Protein AF-A0A8J2SDM7-F1 (afdb_monomer)

Foldseek 3Di:
DDDDDDDDPPDPPDPPPLDALCVLLVHDPPDDLVRLLVSLLVVLCVQPPVNDDPDDDDDNVSSQVSSCVVPVHDDDPVQVAQVDLSNDWPVVLVVDPFKDKAKEAEAADADPPPDPDPDPPDPVPLCVQWDQDPVRHTYGYDHQADFVLSRQSSCCSHCCVVLVQPPADADPSRHHGAKFKAQGSRTRDRGDGNVVVVDDHGGIIMIMGTDDD

Organism: NCBI:txid35677

InterPro domains:
  IPR001623 DnaJ domain [PF00226] (21-73)
  IPR001623 DnaJ domain [PR00625] (22-40)
  IPR001623 DnaJ domain [PR00625] (40-55)
  IPR001623 DnaJ domain [PS50076] (20-75)
  IPR001623 DnaJ domain [SM00271] (19-75)
  IPR001623 DnaJ domain [cd06257] (21-72)
  IPR036869 Chaperone J-domain superfamily [G3DSA:1.10.287.110] (5-86)
  IPR036869 Chaperone J-domain superfamily [SSF46565] (14-73)
  IPR051948 Hsp70 co-chaperone J-domain-containing protein [PTHR44360] (16-74)

pLDDT: mean 77.13, std 18.04, range [37.09, 96.19]

Structure (mmCIF, N/CA/C/O backbone):
data_AF-A0A8J2SDM7-F1
#
_entry.id   AF-A0A8J2SDM7-F1
#
loop_
_atom_site.group_PDB
_atom_site.id
_atom_site.type_symbol
_atom_site.label_atom_id
_atom_site.label_alt_id
_atom_site.label_comp_id
_atom_site.label_asym_id
_atom_site.label_entity_id
_atom_site.label_seq_id
_atom_site.pdbx_PDB_ins_code
_atom_site.Cartn_x
_atom_site.Cartn_y
_atom_site.Cartn_z
_atom_site.occupancy
_atom_site.B_iso_or_equiv
_atom_site.auth_seq_id
_atom_site.auth_comp_id
_atom_site.auth_asym_id
_atom_site.auth_atom_id
_atom_site.pdbx_PDB_model_num
ATOM 1 N N . MET A 1 1 ? -2.449 21.666 77.755 1.00 44.31 1 MET A N 1
ATOM 2 C CA . MET A 1 1 ? -2.642 20.594 76.750 1.00 44.31 1 MET A CA 1
ATOM 3 C C . MET A 1 1 ? -3.546 21.091 75.625 1.00 44.31 1 MET A C 1
ATOM 5 O O . MET A 1 1 ? -4.742 21.168 75.853 1.00 44.31 1 MET A O 1
ATOM 9 N N . ARG A 1 2 ? -3.013 21.426 74.439 1.00 38.34 2 ARG A N 1
ATOM 10 C CA . ARG A 1 2 ? -3.751 21.423 73.156 1.00 38.34 2 ARG A CA 1
ATOM 11 C C . ARG A 1 2 ? -2.740 21.155 72.034 1.00 38.34 2 ARG A C 1
ATOM 13 O O . ARG A 1 2 ? -1.859 21.973 71.806 1.00 38.34 2 ARG A O 1
ATOM 20 N N . ARG A 1 3 ? -2.813 19.975 71.408 1.00 40.03 3 ARG A N 1
ATOM 21 C CA . ARG A 1 3 ? -2.031 19.621 70.211 1.00 40.03 3 ARG A CA 1
ATOM 22 C C . ARG A 1 3 ? -2.791 20.135 68.987 1.00 40.03 3 ARG A C 1
ATOM 24 O O . ARG A 1 3 ? -3.961 19.801 68.832 1.00 40.03 3 ARG A O 1
ATOM 31 N N . ALA A 1 4 ? -2.146 20.949 68.155 1.00 41.44 4 ALA A N 1
ATOM 32 C CA . ALA A 1 4 ? -2.689 21.383 66.872 1.00 41.44 4 ALA A CA 1
ATOM 33 C C . ALA A 1 4 ? -2.475 20.274 65.831 1.00 41.44 4 ALA A C 1
ATOM 35 O O . ALA A 1 4 ? -1.349 19.824 65.625 1.00 41.44 4 ALA A O 1
ATOM 36 N N . ALA A 1 5 ? -3.563 19.815 65.216 1.00 42.94 5 ALA A N 1
ATOM 37 C CA . ALA A 1 5 ? -3.551 18.828 64.148 1.00 42.94 5 ALA A CA 1
ATOM 38 C C . ALA A 1 5 ? -3.515 19.524 62.777 1.00 42.94 5 ALA A C 1
ATOM 40 O O . ALA A 1 5 ? -4.380 20.331 62.456 1.00 42.94 5 ALA A O 1
ATOM 41 N N . THR A 1 6 ? -2.482 19.185 62.009 1.00 43.09 6 THR A N 1
ATOM 42 C CA . THR A 1 6 ? -2.473 18.881 60.570 1.00 43.09 6 THR A CA 1
ATOM 43 C C . THR A 1 6 ? -3.469 19.602 59.654 1.00 43.09 6 THR A C 1
ATOM 45 O O . THR A 1 6 ? -4.663 19.319 59.674 1.00 43.09 6 THR A O 1
ATOM 48 N N . HIS A 1 7 ? -2.939 20.362 58.692 1.00 40.53 7 HIS A N 1
ATOM 49 C CA . HIS A 1 7 ? -3.535 20.494 57.357 1.00 40.53 7 HIS A CA 1
ATOM 50 C C . HIS A 1 7 ? -2.423 20.555 56.301 1.00 40.53 7 HIS A C 1
ATOM 52 O O . HIS A 1 7 ? -2.001 21.621 55.862 1.00 40.53 7 HIS A O 1
ATOM 58 N N . VAL A 1 8 ? -1.930 19.386 55.884 1.00 47.91 8 VAL A N 1
ATOM 59 C CA . VAL A 1 8 ? -1.166 19.272 54.636 1.00 47.91 8 VAL A CA 1
ATOM 60 C C . VAL A 1 8 ? -2.190 19.148 53.513 1.00 47.91 8 VAL A C 1
ATOM 62 O O . VAL A 1 8 ? -2.788 18.090 53.316 1.00 47.91 8 VAL A O 1
ATOM 65 N N . ARG A 1 9 ? -2.432 20.247 52.792 1.00 47.72 9 ARG A N 1
ATOM 66 C CA . ARG A 1 9 ? -3.173 20.230 51.526 1.00 47.72 9 ARG A CA 1
ATOM 67 C C . ARG A 1 9 ? -2.367 19.415 50.514 1.00 47.72 9 ARG A C 1
ATOM 69 O O . ARG A 1 9 ? -1.400 19.904 49.938 1.00 47.72 9 ARG A O 1
ATOM 76 N N . ARG A 1 10 ? -2.758 18.156 50.317 1.00 46.81 10 ARG A N 1
ATOM 77 C CA . ARG A 1 10 ? -2.285 17.318 49.212 1.00 46.81 10 ARG A CA 1
ATOM 78 C C . ARG A 1 10 ? -2.738 17.972 47.905 1.00 46.81 10 ARG A C 1
ATOM 80 O O . ARG A 1 10 ? -3.929 18.011 47.613 1.00 46.81 10 ARG A O 1
ATOM 87 N N . VAL A 1 11 ? -1.783 18.489 47.137 1.00 45.56 11 VAL A N 1
ATOM 88 C CA . VAL A 1 11 ? -1.982 18.865 45.736 1.00 45.56 11 VAL A CA 1
ATOM 89 C C . VAL A 1 11 ? -2.325 17.580 44.984 1.00 45.56 11 VAL A C 1
ATOM 91 O O . VAL A 1 11 ? -1.472 16.711 44.807 1.00 45.56 11 VAL A O 1
ATOM 94 N N . ILE A 1 12 ? -3.590 17.420 44.599 1.00 49.38 12 ILE A N 1
ATOM 95 C CA . ILE A 1 12 ? -3.988 16.391 43.640 1.00 49.38 12 ILE A CA 1
ATOM 96 C C . ILE A 1 12 ? -3.461 16.868 42.291 1.00 49.38 12 ILE A C 1
ATOM 98 O O . ILE A 1 12 ? -4.032 17.748 41.655 1.00 49.38 12 ILE A O 1
ATOM 102 N N . ARG A 1 13 ? -2.309 16.327 41.893 1.00 44.25 13 ARG A N 1
ATOM 103 C CA . ARG A 1 13 ? -1.815 16.405 40.522 1.00 44.25 13 ARG A CA 1
ATOM 104 C C . ARG A 1 13 ? -2.781 15.577 39.676 1.00 44.25 13 ARG A C 1
ATOM 106 O O . ARG A 1 13 ? -2.731 14.351 39.711 1.00 44.25 13 ARG A O 1
ATOM 113 N N . THR A 1 14 ? -3.719 16.238 39.010 1.00 41.12 14 THR A N 1
ATOM 114 C CA . THR A 1 14 ? -4.665 15.602 38.092 1.00 41.12 14 THR A CA 1
ATOM 115 C C . THR A 1 14 ? -3.866 15.020 36.930 1.00 41.12 14 THR A C 1
ATOM 117 O O . THR A 1 14 ? -3.368 15.754 36.081 1.00 41.12 14 THR A O 1
ATOM 120 N N . TYR A 1 15 ? -3.681 13.701 36.915 1.00 46.69 15 TYR A N 1
ATOM 121 C CA . TYR A 1 15 ? -3.243 12.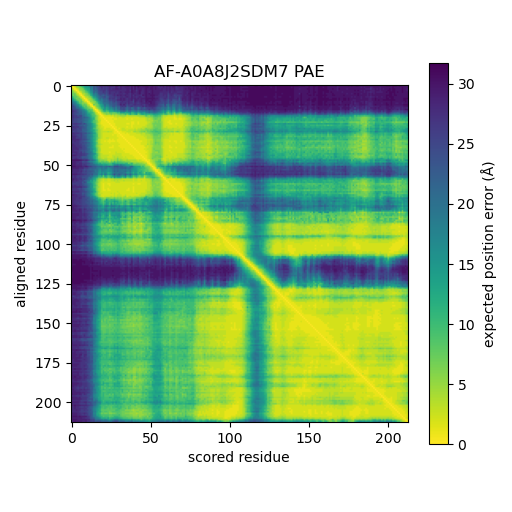996 35.718 1.00 46.69 15 TYR A CA 1
ATOM 122 C C . TYR A 1 15 ? -4.401 13.094 34.729 1.00 46.69 15 TYR A C 1
ATOM 124 O O . TYR A 1 15 ? -5.435 12.465 34.942 1.00 46.69 15 TYR A O 1
ATOM 132 N N . ALA A 1 16 ? -4.267 13.933 33.700 1.00 49.06 16 ALA A N 1
ATOM 133 C CA . ALA A 1 16 ? -5.164 13.894 32.556 1.00 49.06 16 ALA A CA 1
ATOM 134 C C . ALA A 1 16 ? -5.148 12.452 32.034 1.00 49.06 16 ALA A C 1
ATOM 136 O O . ALA A 1 16 ? -4.121 11.964 31.562 1.00 49.06 16 ALA A O 1
ATOM 137 N N . THR A 1 17 ? -6.244 11.728 32.236 1.00 54.81 17 THR A N 1
ATOM 138 C CA . THR A 1 17 ? -6.382 10.349 31.788 1.00 54.81 17 THR A CA 1
ATOM 139 C C . THR A 1 17 ? -6.363 10.377 30.265 1.00 54.81 17 THR A C 1
ATOM 141 O O . THR A 1 17 ? -7.342 10.805 29.654 1.00 54.81 17 THR A O 1
ATOM 144 N N . LYS A 1 18 ? -5.243 9.969 29.641 1.00 64.50 18 LYS A N 1
ATOM 145 C CA . LYS A 1 18 ? -5.206 9.695 28.195 1.00 64.50 18 LYS A CA 1
ATOM 146 C C . LYS A 1 18 ? -6.447 8.857 27.870 1.00 64.50 18 LYS A C 1
ATOM 148 O O . LYS A 1 18 ? -6.694 7.842 28.531 1.00 64.50 18 LYS A O 1
ATOM 153 N N . ARG A 1 19 ? -7.274 9.332 26.933 1.00 76.12 19 ARG A N 1
ATOM 154 C CA . ARG A 1 19 ? -8.486 8.618 26.520 1.00 76.12 19 ARG A CA 1
ATOM 155 C C . ARG A 1 19 ? -8.078 7.226 26.045 1.00 76.12 19 ARG A C 1
ATOM 157 O O . ARG A 1 19 ? -7.045 7.074 25.401 1.00 76.12 19 ARG A O 1
ATOM 164 N N . SER A 1 20 ? -8.857 6.202 26.392 1.00 88.06 20 SER A N 1
ATOM 165 C CA . SER A 1 20 ? -8.564 4.854 25.894 1.00 88.06 20 SER A CA 1
ATOM 166 C C . SER A 1 20 ? -8.649 4.838 24.362 1.00 88.06 20 SER A C 1
ATOM 168 O O . SER A 1 20 ? -9.565 5.480 23.847 1.00 88.06 20 SER A O 1
ATOM 170 N N . PRO A 1 21 ? -7.817 4.059 23.651 1.00 86.94 21 PRO A N 1
ATOM 171 C CA . PRO A 1 21 ? -7.838 3.985 22.186 1.00 86.94 21 PRO A CA 1
ATOM 172 C C . PRO A 1 21 ? -9.228 3.702 21.596 1.00 86.94 21 PRO A C 1
ATOM 174 O O . PRO A 1 21 ? -9.671 4.375 20.672 1.00 86.94 21 PRO A O 1
ATOM 177 N N . TYR A 1 22 ? -9.984 2.794 22.223 1.00 89.06 22 TYR A N 1
ATOM 178 C CA . TYR A 1 22 ? -11.382 2.521 21.871 1.00 89.06 22 TYR A CA 1
ATOM 179 C C . TYR A 1 22 ? -12.269 3.773 21.949 1.00 89.06 22 TYR A C 1
ATOM 181 O O . TYR A 1 22 ? -13.034 4.053 21.036 1.00 89.06 22 TYR A O 1
ATOM 189 N N . ALA A 1 23 ? -12.116 4.584 22.999 1.00 89.31 23 ALA A N 1
ATOM 190 C CA . ALA A 1 23 ? -12.879 5.821 23.170 1.00 89.31 23 ALA A CA 1
ATOM 191 C C . ALA A 1 23 ? -12.483 6.908 22.158 1.00 89.31 23 ALA A C 1
ATOM 193 O O . ALA A 1 23 ? -13.337 7.698 21.767 1.00 89.31 23 ALA A O 1
ATOM 194 N N . VAL A 1 24 ? -11.219 6.939 21.718 1.00 88.75 24 VAL A N 1
ATOM 195 C CA . VAL A 1 24 ? -10.764 7.834 20.639 1.00 88.75 24 VAL A CA 1
ATOM 196 C C . VAL A 1 24 ? -11.442 7.468 19.315 1.00 88.75 24 VAL A C 1
ATOM 198 O O . VAL A 1 24 ? -11.922 8.355 18.616 1.00 88.75 24 VAL A O 1
ATOM 201 N N . LEU A 1 25 ? -11.562 6.172 19.007 1.00 88.19 25 LEU A N 1
ATOM 202 C CA . LEU A 1 25 ? -12.257 5.687 17.806 1.00 88.19 25 LEU A CA 1
ATOM 203 C C . LEU A 1 25 ? -13.794 5.652 17.939 1.00 88.19 25 LEU A C 1
ATOM 205 O O . LEU A 1 25 ? -14.488 5.319 16.977 1.00 88.19 25 LEU A O 1
ATOM 209 N N . GLY A 1 26 ? -14.340 5.981 19.115 1.00 89.62 26 GLY A N 1
ATOM 210 C CA . GLY A 1 26 ? -15.778 5.903 19.393 1.00 89.62 26 GLY A CA 1
ATOM 211 C C . GLY A 1 26 ? -16.323 4.470 19.385 1.00 89.62 26 GLY A C 1
ATOM 212 O O . GLY A 1 26 ? -17.417 4.230 18.875 1.00 89.62 26 GLY A O 1
ATOM 213 N N . LEU A 1 27 ? -15.541 3.524 19.905 1.00 91.88 27 LEU A N 1
ATOM 214 C CA . LEU A 1 27 ? -15.822 2.091 19.958 1.00 91.88 27 LEU A CA 1
ATOM 215 C C . LEU A 1 27 ? -15.880 1.567 21.395 1.00 91.88 27 LEU A C 1
ATOM 217 O O . LEU A 1 27 ? -15.262 2.112 22.312 1.00 91.88 27 LEU A O 1
ATOM 221 N N . ASP A 1 28 ? -16.578 0.446 21.561 1.00 90.81 28 ASP A N 1
ATOM 222 C CA . ASP A 1 28 ? -16.540 -0.348 22.785 1.00 90.81 28 ASP A CA 1
ATOM 223 C C . ASP A 1 28 ? -15.271 -1.210 22.845 1.00 90.81 28 ASP A C 1
ATOM 225 O O . ASP A 1 28 ? -14.731 -1.627 21.822 1.00 90.81 28 ASP A O 1
ATOM 229 N N . ARG A 1 29 ? -14.818 -1.552 24.059 1.00 86.44 29 ARG A N 1
ATOM 230 C CA . ARG A 1 29 ? -13.606 -2.372 24.290 1.00 86.44 29 ARG A CA 1
ATOM 231 C C . ARG A 1 29 ? -13.669 -3.798 23.719 1.00 86.44 29 ARG A C 1
ATOM 233 O O . ARG A 1 29 ? -12.666 -4.497 23.765 1.00 86.44 29 ARG A O 1
ATOM 240 N N . GLY A 1 30 ? -14.840 -4.239 23.260 1.00 86.31 30 GLY A N 1
ATOM 241 C CA . GLY A 1 30 ? -15.059 -5.540 22.622 1.00 86.31 30 GLY A CA 1
ATOM 242 C C . GLY A 1 30 ? -15.252 -5.461 21.107 1.00 86.31 30 GLY A C 1
ATOM 243 O O . GLY A 1 30 ? -15.676 -6.449 20.515 1.00 86.31 30 GLY A O 1
ATOM 244 N N . ALA A 1 31 ? -15.006 -4.299 20.493 1.00 91.50 31 ALA A N 1
ATOM 245 C CA . ALA A 1 31 ? -15.108 -4.135 19.050 1.00 91.50 31 ALA A CA 1
ATOM 246 C C . ALA A 1 31 ? -14.147 -5.086 18.324 1.00 91.50 31 ALA A C 1
ATOM 248 O O . ALA A 1 31 ? -12.986 -5.235 18.705 1.00 91.50 31 ALA A O 1
ATOM 249 N N . SER A 1 32 ? -14.640 -5.714 17.262 1.00 88.88 32 SER A N 1
ATOM 250 C CA . SER A 1 32 ? -13.833 -6.559 16.386 1.00 88.88 32 SER A CA 1
ATOM 251 C C . SER A 1 32 ? -12.810 -5.736 15.596 1.00 88.88 32 SER A C 1
ATOM 253 O O . SER A 1 32 ? -13.026 -4.554 15.327 1.00 88.88 32 SER A O 1
ATOM 255 N N . GLU A 1 33 ? -11.731 -6.371 15.130 1.00 84.06 33 GLU A N 1
ATOM 256 C CA . GLU A 1 33 ? -10.727 -5.729 14.261 1.00 84.06 33 GLU A CA 1
ATOM 257 C C . GLU A 1 33 ? -11.360 -5.045 13.042 1.00 84.06 33 GLU A C 1
ATOM 259 O O . GLU A 1 33 ? -10.984 -3.936 12.666 1.00 84.06 33 GLU A O 1
ATOM 264 N N . ARG A 1 34 ? -12.394 -5.664 12.461 1.00 84.50 34 ARG A N 1
ATOM 265 C CA . ARG A 1 34 ? -13.156 -5.094 11.344 1.00 84.50 34 ARG A CA 1
ATOM 266 C C . ARG A 1 34 ? -13.868 -3.795 11.730 1.00 84.50 34 ARG A C 1
ATOM 268 O O . ARG A 1 34 ? -13.891 -2.852 10.943 1.00 84.50 34 ARG A O 1
ATOM 275 N N . GLU A 1 35 ? -14.462 -3.728 12.919 1.00 87.38 35 GLU A N 1
ATOM 276 C CA . GLU A 1 35 ? -15.118 -2.511 13.417 1.00 87.38 35 GLU A CA 1
ATOM 277 C C . GLU A 1 35 ? -14.101 -1.411 13.729 1.00 87.38 35 GLU A C 1
ATOM 279 O O . GLU A 1 35 ? -14.334 -0.254 13.372 1.00 87.38 35 GLU A O 1
ATOM 284 N N . ILE A 1 36 ? -12.957 -1.788 14.310 1.00 88.00 36 ILE A N 1
ATOM 285 C CA . ILE A 1 36 ? -11.808 -0.907 14.550 1.00 88.00 36 ILE A CA 1
ATOM 286 C C . ILE A 1 36 ? -11.331 -0.291 13.231 1.00 88.00 36 ILE A C 1
ATOM 288 O O . ILE A 1 36 ? -11.310 0.935 13.108 1.00 88.00 36 ILE A O 1
ATOM 292 N N . LYS A 1 37 ? -11.055 -1.119 12.215 1.00 84.56 37 LYS A N 1
ATOM 293 C CA . LYS A 1 37 ? -10.607 -0.680 10.883 1.00 84.56 37 LYS A CA 1
ATOM 294 C C . LYS A 1 37 ? -11.623 0.245 10.210 1.00 84.56 37 LYS A C 1
ATOM 296 O O . LYS A 1 37 ? -11.259 1.297 9.689 1.00 84.56 37 LYS A O 1
ATOM 301 N N . ASN A 1 38 ? -12.910 -0.098 10.262 1.00 85.94 38 ASN A N 1
ATOM 302 C CA . ASN A 1 38 ? -13.966 0.700 9.635 1.00 85.94 38 ASN A CA 1
ATOM 303 C C . ASN A 1 38 ? -14.132 2.080 10.286 1.00 85.94 38 ASN A C 1
ATOM 305 O O . ASN A 1 38 ? -14.269 3.081 9.578 1.00 85.94 38 ASN A O 1
ATOM 309 N N . LYS A 1 39 ? -14.119 2.158 11.624 1.00 89.25 39 LYS A N 1
ATOM 310 C CA . LYS A 1 39 ? -14.204 3.446 12.329 1.00 89.25 39 LYS A CA 1
ATOM 311 C C . LYS A 1 39 ? -12.957 4.288 12.136 1.00 89.25 39 LYS A C 1
ATOM 313 O O . LYS A 1 39 ? -13.093 5.483 11.882 1.00 89.25 39 LYS A O 1
ATOM 318 N N . PHE A 1 40 ? -11.781 3.666 12.200 1.00 87.38 40 PHE A N 1
ATOM 319 C CA . PHE A 1 40 ? -10.519 4.323 11.891 1.00 87.38 40 PHE A CA 1
ATOM 320 C C . PHE A 1 40 ? -10.571 4.980 10.509 1.00 87.38 40 PHE A C 1
ATOM 322 O O . PHE A 1 40 ? -10.404 6.192 10.420 1.00 87.38 40 PHE A O 1
ATOM 329 N N . ARG A 1 41 ? -10.918 4.225 9.455 1.00 84.44 41 ARG A N 1
ATOM 330 C CA . ARG A 1 41 ? -11.032 4.755 8.086 1.00 84.44 41 ARG A CA 1
ATOM 331 C C . ARG A 1 41 ? -11.994 5.934 7.996 1.00 84.44 41 ARG A C 1
ATOM 333 O O . ARG A 1 41 ? -11.649 6.956 7.415 1.00 84.44 41 ARG A O 1
ATOM 340 N N . ALA A 1 42 ? -13.182 5.825 8.589 1.00 84.69 42 ALA A N 1
ATOM 341 C CA . ALA A 1 42 ? -14.170 6.902 8.553 1.00 84.69 42 ALA A CA 1
ATOM 342 C C . ALA A 1 42 ? -13.666 8.193 9.228 1.00 84.69 42 ALA A C 1
ATOM 344 O O . ALA A 1 42 ? -13.820 9.278 8.669 1.00 84.69 42 ALA A O 1
ATOM 345 N N . LEU A 1 43 ? -13.045 8.078 10.408 1.00 85.31 43 LEU A N 1
ATOM 346 C CA . LEU A 1 43 ? -12.482 9.220 11.134 1.00 85.31 43 LEU A CA 1
ATOM 347 C C . LEU A 1 43 ? -11.274 9.811 10.408 1.00 85.31 43 LEU A C 1
ATOM 349 O O . LEU A 1 43 ? -11.179 11.026 10.259 1.00 85.31 43 LEU A O 1
ATOM 353 N N . ALA A 1 44 ? -10.377 8.958 9.921 1.00 81.56 44 ALA A N 1
ATOM 354 C CA . ALA A 1 44 ? -9.171 9.377 9.233 1.00 81.56 44 ALA A CA 1
ATOM 355 C C . ALA A 1 44 ? -9.492 10.084 7.906 1.00 81.56 44 ALA A C 1
ATOM 357 O O . ALA A 1 44 ? -8.939 11.148 7.659 1.00 81.56 44 ALA A O 1
ATOM 358 N N . LYS A 1 45 ? -10.466 9.599 7.115 1.00 78.88 45 LYS A N 1
ATOM 359 C CA . LYS A 1 45 ? -10.963 10.301 5.911 1.00 78.88 45 LYS A CA 1
ATOM 360 C C . LYS A 1 45 ? -11.525 11.689 6.227 1.00 78.88 45 LYS A C 1
ATOM 362 O O . LYS A 1 45 ? -11.302 12.630 5.469 1.00 78.88 45 LYS A O 1
ATOM 367 N N . ALA A 1 46 ? -12.255 11.819 7.336 1.00 78.69 46 ALA A N 1
ATOM 368 C CA . ALA A 1 46 ? -12.853 13.086 7.755 1.00 78.69 46 ALA A CA 1
ATOM 369 C C . ALA A 1 46 ? -11.819 14.094 8.292 1.00 78.69 46 ALA A C 1
ATOM 371 O O . ALA A 1 46 ? -12.033 15.302 8.203 1.00 78.69 46 ALA A O 1
ATOM 372 N N . LEU A 1 47 ? -10.717 13.602 8.865 1.00 76.31 47 LEU A N 1
ATOM 373 C CA . LEU A 1 47 ? -9.661 14.417 9.469 1.00 76.31 47 LEU A CA 1
ATOM 374 C C . LEU A 1 47 ? -8.425 14.594 8.575 1.00 76.31 47 LEU A C 1
ATOM 376 O O . LEU A 1 47 ? -7.527 15.342 8.964 1.00 76.31 47 LEU A O 1
ATOM 380 N N . HIS A 1 48 ? -8.366 13.931 7.416 1.00 73.25 48 HIS A N 1
ATOM 381 C CA . HIS A 1 48 ? -7.208 13.953 6.526 1.00 73.25 48 HIS A CA 1
ATOM 382 C C . HIS A 1 48 ? -6.872 15.397 6.110 1.00 73.25 48 HIS A C 1
ATOM 384 O O . HIS A 1 48 ? -7.776 16.135 5.708 1.00 73.25 48 HIS A O 1
ATOM 390 N N . PRO A 1 49 ? -5.596 15.829 6.188 1.00 65.00 49 PRO A N 1
ATOM 391 C CA . PRO A 1 49 ? -5.205 17.200 5.852 1.00 65.00 49 PRO A CA 1
ATOM 392 C C . PRO A 1 49 ? -5.612 17.570 4.426 1.00 65.00 49 PRO A C 1
ATOM 394 O O . PRO A 1 49 ? -6.036 18.696 4.181 1.00 65.00 49 PRO A O 1
ATOM 397 N N . ASP A 1 50 ? -5.587 16.598 3.517 1.00 64.25 50 ASP A N 1
ATOM 398 C CA . ASP A 1 50 ? -5.913 16.859 2.125 1.00 64.25 50 ASP A CA 1
ATOM 399 C C . ASP A 1 50 ? -7.442 16.945 1.858 1.00 64.25 50 ASP A C 1
ATOM 401 O O . ASP A 1 50 ? -7.851 17.375 0.783 1.00 64.25 50 ASP A O 1
ATOM 405 N N . THR A 1 51 ? -8.315 16.577 2.810 1.00 63.94 51 THR A N 1
ATOM 406 C CA . THR A 1 51 ? -9.782 16.782 2.725 1.00 63.94 51 THR A CA 1
ATOM 407 C C . THR A 1 51 ? -10.289 17.926 3.615 1.00 63.94 51 THR A C 1
ATOM 409 O O . THR A 1 51 ? -11.489 18.216 3.606 1.00 63.94 51 THR A O 1
ATOM 412 N N . ARG A 1 52 ? -9.419 18.604 4.384 1.00 60.81 52 ARG A N 1
ATOM 413 C CA . ARG A 1 52 ? -9.841 19.522 5.458 1.00 60.81 52 ARG A CA 1
ATOM 414 C C . ARG A 1 52 ? -9.812 21.012 5.115 1.00 60.81 52 ARG A C 1
ATOM 416 O O . ARG A 1 52 ? -8.843 21.545 4.589 1.00 60.81 52 ARG A O 1
ATOM 423 N N . SER A 1 53 ? -10.836 21.697 5.632 1.00 51.16 53 SER A N 1
ATOM 424 C CA . SER A 1 53 ? -10.762 23.078 6.133 1.00 51.16 53 SER A CA 1
ATOM 425 C C . SER A 1 53 ? -10.019 23.118 7.488 1.00 51.16 53 SER A C 1
ATOM 427 O O . SER A 1 53 ? -10.076 22.143 8.248 1.00 51.16 53 SER A O 1
ATOM 429 N N . PRO A 1 54 ? -9.364 24.239 7.851 1.00 49.97 54 PRO A N 1
ATOM 430 C CA . PRO A 1 54 ? -8.458 24.344 9.008 1.00 49.97 54 PRO A CA 1
ATOM 431 C C . PRO A 1 54 ? -9.079 24.023 10.385 1.00 49.97 54 PRO A C 1
ATOM 433 O O . PRO A 1 54 ? -8.347 23.779 11.337 1.00 49.97 54 PRO A O 1
ATOM 436 N N . ASP A 1 55 ? -10.405 23.916 10.496 1.00 48.66 55 ASP A N 1
ATOM 437 C CA . ASP A 1 55 ? -11.142 23.979 11.768 1.00 48.66 55 ASP A CA 1
ATOM 438 C C . ASP A 1 55 ? -11.728 22.643 12.284 1.00 48.66 55 ASP A C 1
ATOM 440 O O . ASP A 1 55 ? -12.492 22.634 13.247 1.00 48.66 55 ASP A O 1
ATOM 444 N N . ALA A 1 56 ? -11.433 21.486 11.671 1.00 53.56 56 ALA A N 1
ATOM 445 C CA . ALA A 1 56 ? -11.976 20.222 12.188 1.00 53.56 56 ALA A CA 1
ATOM 446 C C . ALA A 1 56 ? -11.470 19.900 13.614 1.00 53.56 56 ALA A C 1
ATOM 448 O O . ALA A 1 56 ? -10.271 19.847 13.910 1.00 53.56 56 ALA A O 1
ATOM 449 N N . ALA A 1 57 ? -12.427 19.679 14.509 1.00 42.16 57 ALA A N 1
ATOM 450 C CA . ALA A 1 57 ? -12.213 19.381 15.916 1.00 42.16 57 ALA A CA 1
ATOM 451 C C . ALA A 1 57 ? -11.743 17.927 16.098 1.00 42.16 57 A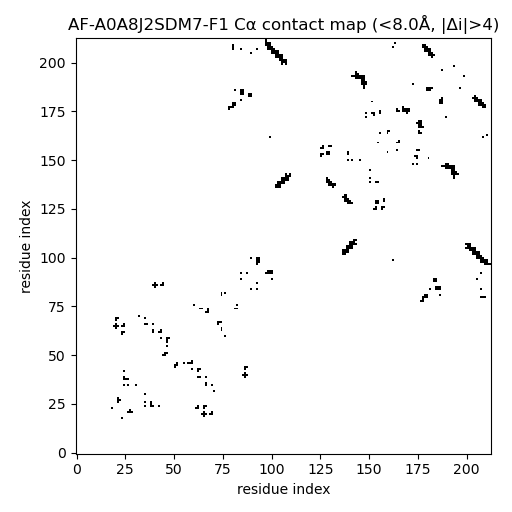LA A C 1
ATOM 453 O O . ALA A 1 57 ? -12.530 17.032 16.398 1.00 42.16 57 ALA A O 1
ATOM 454 N N . GLY A 1 58 ? -10.457 17.681 15.877 1.00 57.28 58 GLY A N 1
ATOM 455 C CA . GLY A 1 58 ? -9.825 16.379 16.070 1.00 57.28 58 GLY A CA 1
ATOM 456 C C . GLY A 1 58 ? -8.416 16.371 15.498 1.00 57.28 58 GLY A C 1
ATOM 457 O O . GLY A 1 58 ? -8.184 16.920 14.418 1.00 57.28 58 GLY A O 1
ATOM 458 N N . ASP A 1 59 ? -7.480 15.777 16.232 1.00 71.06 59 ASP A N 1
ATOM 459 C CA . ASP A 1 59 ? -6.126 15.540 15.747 1.00 71.06 59 ASP A CA 1
ATOM 460 C C . ASP A 1 59 ? -6.099 14.170 15.061 1.00 71.06 59 ASP A C 1
ATOM 462 O O . ASP A 1 59 ? -6.332 13.144 15.707 1.00 71.06 59 ASP A O 1
ATOM 466 N N . LEU A 1 60 ? -5.846 14.152 13.747 1.00 77.81 60 LEU A N 1
ATOM 467 C CA . LEU A 1 60 ? -5.614 12.913 12.997 1.00 77.81 60 LEU A CA 1
ATOM 468 C C . LEU A 1 60 ? -4.533 12.065 13.686 1.00 77.81 60 LEU A C 1
ATOM 470 O O . LEU A 1 60 ? -4.648 10.842 13.709 1.00 77.81 60 LEU A O 1
ATOM 474 N N . GLY A 1 61 ? -3.544 12.707 14.316 1.00 76.75 61 GLY A N 1
ATOM 475 C CA . GLY A 1 61 ? -2.511 12.049 15.107 1.00 76.75 61 GLY A CA 1
ATOM 476 C C . GLY A 1 61 ? -3.064 11.204 16.257 1.00 76.75 61 GLY A C 1
ATOM 477 O O . GLY A 1 61 ? -2.600 10.086 16.455 1.00 76.75 61 GLY A O 1
ATOM 478 N N . GLU A 1 62 ? -4.101 11.660 16.969 1.00 83.19 62 GLU A N 1
ATOM 479 C CA . GLU A 1 62 ? -4.708 10.888 18.067 1.00 83.19 62 GLU A CA 1
ATOM 480 C C . GLU A 1 62 ? -5.466 9.661 17.533 1.00 83.19 62 GLU A C 1
ATOM 482 O O . GLU A 1 62 ? -5.422 8.587 18.134 1.00 83.19 62 GLU A O 1
ATOM 487 N N . VAL A 1 63 ? -6.123 9.793 16.373 1.00 86.06 63 VAL A N 1
ATOM 488 C CA . VAL A 1 63 ? -6.808 8.681 15.689 1.00 86.06 63 VAL A CA 1
ATOM 489 C C . VAL A 1 63 ? -5.803 7.644 15.178 1.00 86.06 63 VAL A C 1
ATOM 491 O O . VAL A 1 63 ? -6.040 6.445 15.343 1.00 86.06 63 VAL A O 1
ATOM 494 N N . LEU A 1 64 ? -4.675 8.091 14.614 1.00 81.88 64 LEU A N 1
ATOM 495 C CA . LEU A 1 64 ? -3.571 7.224 14.191 1.00 81.88 64 LEU A CA 1
ATOM 496 C C . LEU A 1 64 ? -2.939 6.498 15.388 1.00 81.88 64 LEU A C 1
ATOM 498 O O . LEU A 1 64 ? -2.799 5.280 15.333 1.00 81.88 64 LEU A O 1
ATOM 502 N N . GLU A 1 65 ? -2.626 7.202 16.486 1.00 82.69 65 GLU A N 1
ATOM 503 C CA . GLU A 1 65 ? -2.062 6.605 17.714 1.00 82.69 65 GLU A CA 1
ATOM 504 C C . GLU A 1 65 ? -3.019 5.562 18.315 1.00 82.69 65 GLU A C 1
ATOM 506 O O . GLU A 1 65 ? -2.602 4.471 18.714 1.00 82.69 65 GLU A O 1
ATOM 511 N N . ALA A 1 66 ? -4.321 5.861 18.344 1.00 87.12 66 ALA A N 1
ATOM 512 C CA . ALA A 1 66 ? -5.324 4.931 18.843 1.00 87.12 66 ALA A CA 1
ATOM 513 C C . ALA A 1 66 ? -5.410 3.664 17.984 1.00 87.12 66 ALA A C 1
ATOM 515 O O . ALA A 1 66 ? -5.356 2.560 18.525 1.00 87.12 66 ALA A O 1
ATOM 516 N N . TYR A 1 67 ? -5.506 3.802 16.661 1.00 85.50 67 TYR A N 1
ATOM 517 C CA . TYR A 1 67 ? -5.558 2.656 15.755 1.00 85.50 67 TYR A CA 1
ATOM 518 C C . TYR A 1 67 ? -4.282 1.812 15.825 1.00 85.50 67 TYR A C 1
ATOM 520 O O . TYR A 1 67 ? -4.368 0.592 15.970 1.00 85.50 67 TYR A O 1
ATOM 528 N N . ALA A 1 68 ? -3.118 2.465 15.836 1.00 82.88 68 ALA A N 1
ATOM 529 C CA . ALA A 1 68 ? -1.813 1.840 16.018 1.00 82.88 68 ALA A CA 1
ATOM 530 C C . ALA A 1 68 ? -1.770 0.942 17.263 1.00 82.88 68 ALA A C 1
ATOM 532 O O . ALA A 1 68 ? -1.431 -0.235 17.182 1.00 82.88 68 ALA A O 1
ATOM 533 N N . SER A 1 69 ? -2.211 1.473 18.407 1.00 84.75 69 SER A N 1
ATOM 534 C CA . SER A 1 69 ? -2.220 0.739 19.680 1.00 84.75 69 SER A CA 1
ATOM 535 C C . SER A 1 69 ? -3.207 -0.434 19.745 1.00 84.75 69 SER A C 1
ATOM 537 O O . SER A 1 69 ? -3.075 -1.287 20.617 1.00 84.75 69 SER A O 1
ATOM 539 N N . LEU A 1 70 ? -4.219 -0.458 18.870 1.00 85.38 70 LEU A N 1
ATOM 540 C CA . LEU A 1 70 ? -5.229 -1.520 18.816 1.00 85.38 70 LEU A CA 1
ATOM 541 C C . LEU A 1 70 ? -4.916 -2.600 17.780 1.00 85.38 70 LEU A C 1
ATOM 543 O O . LEU A 1 70 ? -5.546 -3.652 17.811 1.00 85.38 70 LEU A O 1
ATOM 547 N N . THR A 1 71 ? -3.997 -2.327 16.854 1.00 76.75 71 THR A N 1
ATOM 548 C CA . THR A 1 71 ? -3.695 -3.202 15.711 1.00 76.75 71 THR A CA 1
ATOM 549 C C . THR A 1 71 ? -2.219 -3.582 15.617 1.00 76.75 71 THR A C 1
ATOM 551 O O . THR A 1 71 ? -1.814 -4.172 14.621 1.00 76.75 71 THR A O 1
ATOM 554 N N . ASP A 1 72 ? -1.416 -3.225 16.627 1.00 69.56 72 ASP A N 1
ATOM 555 C CA . ASP A 1 72 ? 0.048 -3.375 16.656 1.00 69.56 72 ASP A CA 1
ATOM 556 C C . ASP A 1 72 ? 0.752 -2.793 15.416 1.00 69.56 72 ASP A C 1
ATOM 558 O O . ASP A 1 72 ? 1.835 -3.218 15.012 1.00 69.56 72 ASP A O 1
ATOM 562 N N . ARG A 1 73 ? 0.139 -1.780 14.798 1.00 65.38 73 ARG A N 1
ATOM 563 C CA . ARG A 1 73 ? 0.649 -1.107 13.599 1.00 65.38 73 ARG A CA 1
ATOM 564 C C . ARG A 1 73 ? 1.296 0.201 13.999 1.00 65.38 73 ARG A C 1
ATOM 566 O O . ARG A 1 73 ? 0.773 0.905 14.848 1.00 65.38 73 ARG A O 1
ATOM 573 N N . HIS A 1 74 ? 2.432 0.551 13.410 1.00 58.47 74 HIS A N 1
ATOM 574 C CA . HIS A 1 74 ? 3.092 1.824 13.688 1.00 58.47 74 HIS A CA 1
ATOM 575 C C . HIS A 1 74 ? 3.038 2.709 12.446 1.00 58.47 74 HIS A C 1
ATOM 577 O O . HIS A 1 74 ? 3.487 2.291 11.383 1.00 58.47 74 HIS A O 1
ATOM 583 N N . PHE A 1 75 ? 2.487 3.915 12.586 1.00 56.75 75 PHE A N 1
ATOM 584 C CA . PHE A 1 75 ? 2.484 4.929 11.533 1.00 56.75 75 PHE A CA 1
ATOM 585 C C . PHE A 1 75 ? 3.519 5.984 11.887 1.00 56.75 75 PHE A C 1
ATOM 587 O O . PHE A 1 75 ? 3.410 6.620 12.938 1.00 56.75 75 PHE A O 1
ATOM 594 N N . ASP A 1 76 ? 4.497 6.195 11.012 1.00 54.31 76 ASP A N 1
ATOM 595 C CA . ASP A 1 76 ? 5.246 7.441 11.052 1.00 54.31 76 ASP A CA 1
ATOM 596 C C . ASP A 1 76 ? 4.342 8.529 10.459 1.00 54.31 76 ASP A C 1
ATOM 598 O O . ASP A 1 76 ? 3.944 8.461 9.297 1.00 54.31 76 ASP A O 1
ATOM 602 N N . ALA A 1 77 ? 3.963 9.519 11.270 1.00 46.03 77 ALA A N 1
ATOM 603 C CA . ALA A 1 77 ? 3.073 10.602 10.852 1.00 46.03 77 ALA A CA 1
ATOM 604 C C . ALA A 1 77 ? 3.655 11.463 9.711 1.00 46.03 77 ALA A C 1
ATOM 606 O O . ALA A 1 77 ? 2.924 12.252 9.111 1.00 46.03 77 ALA A O 1
ATOM 607 N N . SER A 1 78 ? 4.954 11.331 9.415 1.00 49.22 78 SER A N 1
ATOM 608 C CA . SER A 1 78 ? 5.591 11.970 8.262 1.00 49.22 78 SER A CA 1
ATOM 609 C C . SER A 1 78 ? 5.354 11.230 6.938 1.00 49.22 78 SER A C 1
ATOM 611 O O . SER A 1 78 ? 5.499 11.841 5.876 1.00 49.22 78 SER A O 1
ATOM 613 N N . ASP A 1 79 ? 4.916 9.967 6.980 1.00 59.34 79 ASP A N 1
ATOM 614 C CA . ASP A 1 79 ? 4.692 9.137 5.798 1.00 59.34 79 ASP A CA 1
ATOM 615 C C . ASP A 1 79 ? 3.213 9.106 5.387 1.00 59.34 79 ASP A C 1
ATOM 617 O O . ASP A 1 79 ? 2.426 8.199 5.675 1.00 59.34 79 ASP A O 1
ATOM 621 N N . LEU A 1 80 ? 2.813 10.183 4.714 1.00 61.56 80 LEU A N 1
ATOM 622 C CA . LEU A 1 80 ? 1.428 10.417 4.309 1.00 61.56 80 LEU A CA 1
ATOM 623 C C . LEU A 1 80 ? 0.915 9.390 3.289 1.00 61.56 80 LEU A C 1
ATOM 625 O O . LEU A 1 80 ? -0.300 9.223 3.176 1.00 61.56 80 LEU A O 1
ATOM 629 N N . VAL A 1 81 ? 1.800 8.684 2.576 1.00 68.56 81 VAL A N 1
ATOM 630 C CA . VAL A 1 81 ? 1.376 7.634 1.639 1.00 68.56 81 VAL A CA 1
ATOM 631 C C . VAL A 1 81 ? 0.976 6.382 2.394 1.00 68.56 81 VAL A C 1
ATOM 633 O O . VAL A 1 81 ? -0.130 5.898 2.170 1.00 68.56 81 VAL A O 1
ATOM 636 N N . ALA A 1 82 ? 1.793 5.924 3.347 1.00 69.38 82 ALA A N 1
ATOM 637 C CA . ALA A 1 82 ? 1.455 4.793 4.209 1.00 69.38 82 ALA A CA 1
ATOM 638 C C . ALA A 1 82 ? 0.131 5.020 4.965 1.00 69.38 82 ALA A C 1
ATOM 640 O O . ALA A 1 82 ? -0.693 4.115 5.078 1.00 69.38 82 ALA A O 1
ATOM 641 N N . ALA A 1 83 ? -0.129 6.248 5.422 1.00 68.12 83 ALA A N 1
ATOM 642 C CA . ALA A 1 83 ? -1.429 6.595 5.989 1.00 68.12 83 ALA A CA 1
ATOM 643 C C . ALA A 1 83 ? -2.549 6.571 4.929 1.00 68.12 83 ALA A C 1
ATOM 645 O O . ALA A 1 83 ? -3.612 6.001 5.167 1.00 68.12 83 ALA A O 1
ATOM 646 N N . SER A 1 84 ? -2.333 7.148 3.745 1.00 69.38 84 SER A N 1
ATOM 647 C CA . SER A 1 84 ? -3.354 7.219 2.688 1.00 69.38 84 SER A CA 1
ATOM 648 C C . SER A 1 84 ? -3.795 5.841 2.189 1.00 69.38 84 SER A C 1
ATOM 650 O O . SER A 1 84 ? -4.994 5.612 2.037 1.00 69.38 84 SER A O 1
ATOM 652 N N . VAL A 1 85 ? -2.865 4.902 2.001 1.00 75.00 85 VAL A N 1
ATOM 653 C CA . VAL A 1 85 ? -3.154 3.530 1.526 1.00 75.00 85 VAL A CA 1
ATOM 654 C C . VAL A 1 85 ? -3.899 2.669 2.551 1.00 75.00 85 VAL A C 1
ATOM 656 O O . VAL A 1 85 ? -4.543 1.686 2.200 1.00 75.00 85 VAL A O 1
ATOM 659 N N . GLU A 1 86 ? -3.874 3.063 3.822 1.00 73.50 86 GLU A N 1
ATOM 660 C CA . GLU A 1 86 ? -4.655 2.439 4.896 1.00 73.50 86 GLU A CA 1
ATOM 661 C C . GLU A 1 86 ? -6.076 2.999 4.995 1.00 73.50 86 GLU A C 1
ATOM 663 O O . GLU A 1 86 ? -7.033 2.308 5.384 1.00 73.50 86 GLU A O 1
ATOM 668 N N . ILE A 1 87 ? -6.196 4.283 4.665 1.00 76.38 87 ILE A N 1
ATOM 669 C CA . ILE A 1 87 ? -7.413 5.074 4.795 1.00 76.38 87 ILE A CA 1
ATOM 670 C C . ILE A 1 87 ? -8.313 4.880 3.571 1.00 76.38 87 ILE A C 1
ATOM 672 O O . ILE A 1 87 ? -9.525 4.715 3.731 1.00 76.38 87 ILE A O 1
ATOM 676 N N . PHE A 1 88 ? -7.742 4.889 2.368 1.00 80.88 88 PHE A N 1
ATOM 677 C CA . PHE A 1 88 ? -8.456 4.863 1.093 1.00 80.88 88 PHE A CA 1
ATOM 678 C C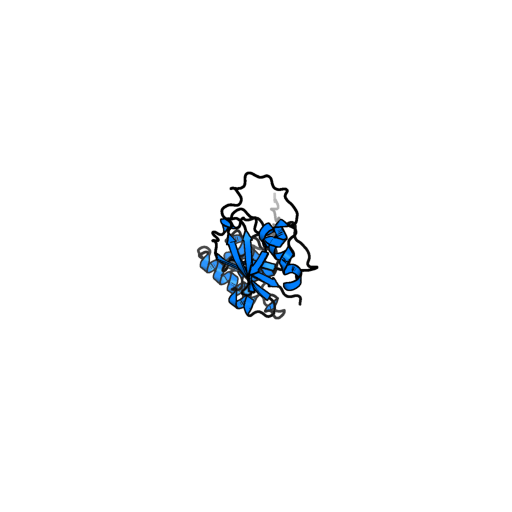 . PHE A 1 88 ? -8.246 3.542 0.352 1.00 80.88 88 PHE A C 1
ATOM 680 O O . PHE A 1 88 ? -7.193 2.918 0.436 1.00 80.88 88 PHE A O 1
ATOM 687 N N . SER A 1 89 ? -9.264 3.115 -0.392 1.00 86.25 89 SER A N 1
ATOM 688 C CA . SER A 1 89 ? -9.120 2.013 -1.344 1.00 86.25 89 SER A CA 1
ATOM 689 C C . SER A 1 89 ? -8.280 2.437 -2.551 1.00 86.25 89 SER A C 1
ATOM 691 O O . SER A 1 89 ? -8.185 3.620 -2.878 1.00 86.25 89 SER A O 1
ATOM 693 N N . ILE A 1 90 ? -7.726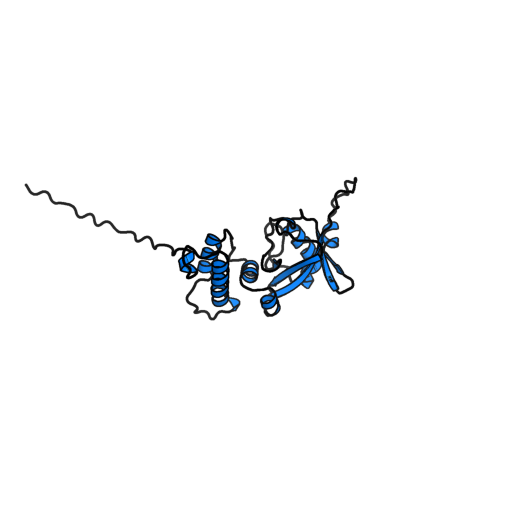 1.460 -3.266 1.00 88.38 90 ILE A N 1
ATOM 694 C CA . ILE A 1 90 ? -6.969 1.705 -4.499 1.00 88.38 90 ILE A CA 1
ATOM 695 C C . ILE A 1 90 ? -7.803 2.455 -5.548 1.00 88.38 90 ILE A C 1
ATOM 697 O O . ILE A 1 90 ? -7.284 3.337 -6.224 1.00 88.38 90 ILE A O 1
ATOM 701 N N . GLU A 1 91 ? -9.099 2.161 -5.665 1.00 87.38 91 GLU A N 1
ATOM 702 C CA . GLU A 1 91 ? -10.001 2.851 -6.600 1.00 87.38 91 GLU A CA 1
ATOM 703 C C . GLU A 1 91 ? -10.226 4.323 -6.219 1.00 87.38 91 GLU A C 1
ATOM 705 O O . GLU A 1 91 ? -10.257 5.201 -7.087 1.00 87.38 91 GLU A O 1
ATOM 710 N N . GLU A 1 92 ? -10.331 4.610 -4.919 1.00 87.06 92 GLU A N 1
ATOM 711 C CA . GLU A 1 92 ? -10.412 5.982 -4.411 1.00 87.06 92 GLU A CA 1
ATOM 712 C C . GLU A 1 92 ? -9.104 6.740 -4.665 1.00 87.06 92 GLU A C 1
ATOM 714 O O . GLU A 1 92 ? -9.151 7.878 -5.121 1.00 87.06 92 GLU A O 1
ATOM 719 N N . LEU A 1 93 ? -7.949 6.102 -4.440 1.00 87.75 93 LEU A N 1
ATOM 720 C CA . LEU A 1 93 ? -6.633 6.699 -4.697 1.00 87.75 93 LEU A CA 1
ATOM 721 C C . LEU A 1 93 ? -6.380 6.935 -6.188 1.00 87.75 93 LEU A C 1
ATOM 723 O O . LEU A 1 93 ? -5.824 7.962 -6.553 1.00 87.75 93 LEU A O 1
ATOM 727 N N . ARG A 1 94 ? -6.842 6.035 -7.064 1.00 90.94 94 ARG A N 1
ATOM 728 C CA . ARG A 1 94 ? -6.803 6.221 -8.526 1.00 90.94 94 ARG A CA 1
ATOM 729 C C . ARG A 1 94 ? -7.598 7.433 -8.992 1.00 90.94 94 ARG A C 1
ATOM 731 O O . ARG A 1 94 ? -7.237 8.054 -9.985 1.00 90.94 94 ARG A O 1
ATOM 738 N N . SER A 1 95 ? -8.699 7.716 -8.305 1.00 86.56 95 SER A N 1
ATOM 739 C CA . SER A 1 95 ? -9.579 8.844 -8.613 1.00 86.56 95 SER A CA 1
ATOM 740 C C . SER A 1 95 ? -9.116 10.142 -7.944 1.00 86.56 95 SER A C 1
ATOM 742 O O . SER A 1 95 ? -9.677 11.200 -8.220 1.00 86.56 95 SER A O 1
ATOM 744 N N . ASP A 1 96 ? -8.121 10.070 -7.055 1.00 84.25 96 ASP A N 1
ATOM 745 C CA . ASP A 1 96 ? -7.572 11.217 -6.344 1.00 84.25 96 ASP A CA 1
ATOM 746 C C . ASP A 1 96 ? -6.578 11.992 -7.227 1.00 84.25 96 ASP A C 1
ATOM 748 O O . ASP A 1 96 ? -5.659 11.440 -7.835 1.00 84.25 96 ASP A O 1
ATOM 752 N N . GLU A 1 97 ? -6.707 13.318 -7.250 1.00 84.56 97 GLU A N 1
ATOM 753 C CA . GLU A 1 97 ? -5.788 14.209 -7.967 1.00 84.56 97 GLU A CA 1
ATOM 754 C C . GLU A 1 97 ? -4.410 14.295 -7.295 1.00 84.56 97 GLU A C 1
ATOM 756 O O . GLU A 1 97 ? -3.460 14.802 -7.889 1.00 84.56 97 GLU A O 1
ATOM 761 N N . ARG A 1 98 ? -4.241 13.729 -6.097 1.00 85.75 98 ARG A N 1
ATOM 762 C CA . ARG A 1 98 ? -2.972 13.757 -5.350 1.00 85.75 98 ARG A CA 1
ATOM 763 C C . ARG A 1 98 ? -2.126 12.495 -5.480 1.00 85.75 98 ARG A C 1
ATOM 765 O O . ARG A 1 98 ? -0.974 12.518 -5.050 1.00 85.75 98 ARG A O 1
ATOM 772 N N . HIS A 1 99 ? -2.666 11.416 -6.044 1.00 91.19 99 HIS A N 1
ATOM 773 C CA . HIS A 1 99 ? -1.976 10.131 -6.127 1.00 91.19 99 HIS A CA 1
ATOM 774 C C . HIS A 1 99 ? -1.968 9.585 -7.555 1.00 91.19 99 HIS A C 1
ATOM 776 O O . HIS A 1 99 ? -2.988 9.566 -8.242 1.00 91.19 99 HIS A O 1
ATOM 782 N N . ASP A 1 100 ? -0.805 9.114 -7.990 1.00 92.62 100 ASP A N 1
ATOM 783 C CA . ASP A 1 100 ? -0.666 8.222 -9.133 1.00 92.62 100 ASP A CA 1
ATOM 784 C C . ASP A 1 100 ? -0.662 6.779 -8.627 1.00 92.62 100 ASP A C 1
ATOM 786 O O . ASP A 1 100 ? -0.002 6.456 -7.641 1.00 92.62 100 ASP A O 1
ATOM 790 N N . VAL A 1 101 ? -1.418 5.901 -9.285 1.00 94.44 101 VAL A N 1
ATOM 791 C CA . VAL A 1 101 ? -1.467 4.476 -8.946 1.00 94.44 101 VAL A CA 1
ATOM 792 C C . VAL A 1 101 ? -1.085 3.666 -10.175 1.00 94.44 101 VAL A C 1
ATOM 794 O O . VAL A 1 101 ? -1.779 3.712 -11.195 1.00 94.44 101 VAL A O 1
ATOM 797 N N . HIS A 1 102 ? -0.007 2.896 -10.062 1.00 94.94 102 HIS A N 1
ATOM 798 C CA . HIS A 1 102 ? 0.499 2.038 -11.129 1.00 94.94 102 HIS A CA 1
ATOM 799 C C . HIS A 1 102 ? 0.294 0.566 -10.776 1.00 94.94 102 HIS A C 1
ATOM 801 O O . HIS A 1 102 ? 0.640 0.139 -9.676 1.00 94.94 102 HIS A O 1
ATOM 807 N N . ASP A 1 103 ? -0.250 -0.213 -11.712 1.00 96.00 103 ASP A N 1
ATOM 808 C CA . ASP A 1 103 ? -0.333 -1.668 -11.571 1.00 96.00 103 ASP A CA 1
ATOM 809 C C . ASP A 1 103 ? 1.015 -2.302 -11.879 1.00 96.00 103 ASP A C 1
ATOM 811 O O . ASP A 1 103 ? 1.615 -2.020 -12.915 1.00 96.00 103 ASP A O 1
ATOM 815 N N . VAL A 1 104 ? 1.462 -3.178 -10.986 1.00 95.50 104 VAL A N 1
ATOM 816 C CA . VAL A 1 104 ? 2.718 -3.910 -11.087 1.00 95.50 104 VAL A CA 1
ATOM 817 C C . VAL A 1 104 ? 2.411 -5.399 -10.965 1.00 95.50 104 VAL A C 1
ATOM 819 O O . VAL A 1 104 ? 1.925 -5.873 -9.938 1.00 95.50 104 VAL A O 1
ATOM 822 N N . HIS A 1 105 ? 2.690 -6.145 -12.029 1.00 94.12 105 HIS A N 1
ATOM 823 C CA . HIS A 1 105 ? 2.458 -7.583 -12.100 1.00 94.12 105 HIS A CA 1
ATOM 824 C C . HIS A 1 105 ? 3.642 -8.352 -11.513 1.00 94.12 105 HIS A C 1
ATOM 826 O O . HIS A 1 105 ? 4.780 -8.186 -11.954 1.00 94.12 105 HIS A O 1
ATOM 832 N N . LEU A 1 106 ? 3.378 -9.226 -10.542 1.00 90.94 106 LEU A N 1
ATOM 833 C CA . LEU A 1 106 ? 4.414 -10.047 -9.924 1.00 90.94 106 LEU A CA 1
ATOM 834 C C . LEU A 1 106 ? 4.757 -11.250 -10.800 1.00 90.94 106 LEU A C 1
ATOM 836 O O . LEU A 1 106 ? 3.928 -12.131 -11.053 1.00 90.94 106 LEU A O 1
ATOM 840 N N . VAL A 1 107 ? 6.019 -11.339 -11.199 1.00 88.81 107 VAL A N 1
ATOM 841 C CA . VAL A 1 107 ? 6.580 -12.510 -11.864 1.00 88.81 107 VAL A CA 1
ATOM 842 C C . VAL A 1 107 ? 7.472 -13.232 -10.866 1.00 88.81 107 VAL A C 1
ATOM 844 O O . VAL A 1 107 ? 8.684 -13.027 -10.836 1.00 88.81 107 VAL A O 1
ATOM 847 N N . LEU A 1 108 ? 6.855 -14.086 -10.041 1.00 79.25 108 LEU A N 1
ATOM 848 C CA . LEU A 1 108 ? 7.608 -14.888 -9.079 1.00 79.25 108 LEU A CA 1
ATOM 849 C C . LEU A 1 108 ? 8.496 -15.901 -9.810 1.00 79.25 108 LEU A C 1
ATOM 851 O O . LEU A 1 108 ? 7.993 -16.801 -10.497 1.00 79.25 108 LEU A O 1
ATOM 855 N N . ALA A 1 109 ? 9.807 -15.737 -9.670 1.00 70.94 109 ALA A N 1
ATOM 856 C CA . ALA A 1 109 ? 10.804 -16.699 -10.106 1.00 70.94 109 ALA A CA 1
ATOM 857 C C . ALA A 1 109 ? 11.032 -17.693 -8.961 1.00 70.94 109 ALA A C 1
ATOM 859 O O . ALA A 1 109 ? 11.644 -17.357 -7.953 1.00 70.94 109 ALA A O 1
ATOM 860 N N . LEU A 1 110 ? 10.498 -18.909 -9.104 1.00 54.91 110 LEU A N 1
ATOM 861 C CA . LEU A 1 110 ? 10.614 -19.949 -8.074 1.00 54.91 110 LEU A CA 1
ATOM 862 C C . LEU A 1 110 ? 12.033 -20.547 -7.980 1.00 54.91 110 LEU A C 1
ATOM 864 O O . LEU A 1 110 ? 12.392 -21.048 -6.922 1.00 54.91 110 LEU A O 1
ATOM 868 N N . ASP A 1 111 ? 12.867 -20.417 -9.021 1.00 45.81 111 ASP A N 1
ATOM 869 C CA . ASP A 1 111 ? 14.071 -21.251 -9.173 1.00 45.81 111 ASP A CA 1
ATOM 870 C C . ASP A 1 111 ? 15.333 -20.470 -9.605 1.00 45.81 111 ASP A C 1
ATOM 872 O O . ASP A 1 111 ? 15.975 -20.802 -10.598 1.00 45.81 111 ASP A O 1
ATOM 876 N N . LEU A 1 112 ? 15.751 -19.438 -8.860 1.00 48.56 112 LEU A N 1
ATOM 877 C CA . LEU A 1 112 ? 17.119 -18.890 -9.011 1.00 48.56 112 LEU A CA 1
ATOM 878 C C . LEU A 1 112 ? 18.199 -19.759 -8.324 1.00 48.56 112 LEU A C 1
ATOM 880 O O . LEU A 1 112 ? 19.371 -19.397 -8.331 1.00 48.56 112 LEU A O 1
ATOM 884 N N . LEU A 1 113 ? 17.830 -20.915 -7.755 1.00 46.28 113 LEU A N 1
ATOM 885 C CA . LEU A 1 113 ? 18.743 -21.829 -7.049 1.00 46.28 113 LEU A CA 1
ATOM 886 C C . LEU A 1 113 ? 19.120 -23.105 -7.827 1.00 46.28 113 LEU A C 1
ATOM 888 O O . LEU A 1 113 ? 19.769 -23.973 -7.253 1.00 46.28 113 LEU A O 1
ATOM 892 N N . ASP A 1 114 ? 18.796 -23.210 -9.120 1.00 43.34 114 ASP A N 1
ATOM 893 C CA . ASP A 1 114 ? 19.244 -24.336 -9.967 1.00 43.34 114 ASP A CA 1
ATOM 894 C C . ASP A 1 114 ? 20.499 -24.018 -10.811 1.00 43.34 114 ASP A C 1
ATOM 896 O O . ASP A 1 114 ? 20.880 -24.774 -11.707 1.00 43.34 114 ASP A O 1
ATOM 900 N N . GLY A 1 115 ? 21.186 -22.909 -10.521 1.00 41.44 115 GLY A N 1
ATOM 901 C CA . GLY A 1 115 ? 22.465 -22.559 -11.137 1.00 41.44 115 GLY A CA 1
ATOM 902 C C . GLY A 1 115 ? 23.645 -22.857 -10.215 1.00 41.44 115 GLY A C 1
ATOM 903 O O . GLY A 1 115 ? 23.976 -22.041 -9.360 1.00 41.44 115 GLY A O 1
ATOM 904 N N . ASP A 1 116 ? 24.324 -23.988 -10.418 1.00 37.94 116 ASP A N 1
ATOM 905 C CA . ASP A 1 116 ? 25.705 -24.182 -9.955 1.00 37.94 116 ASP A CA 1
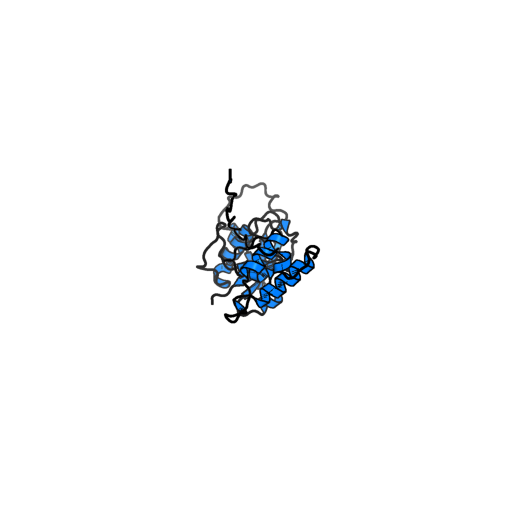ATOM 906 C C . ASP A 1 116 ? 26.604 -23.174 -10.688 1.00 37.94 116 ASP A C 1
ATOM 908 O O . ASP A 1 116 ? 27.089 -23.403 -11.796 1.00 37.94 116 ASP A O 1
ATOM 912 N N . GLY A 1 117 ? 26.716 -21.983 -10.116 1.00 37.09 117 GLY A N 1
ATOM 913 C CA . GLY A 1 117 ? 27.442 -20.878 -10.703 1.00 37.09 117 GLY A CA 1
ATOM 914 C C . GLY A 1 117 ? 27.334 -19.671 -9.799 1.00 37.09 117 GLY A C 1
ATOM 915 O O . GLY A 1 117 ? 26.351 -18.942 -9.845 1.00 37.09 117 GLY A O 1
ATOM 916 N N . ALA A 1 118 ? 28.366 -19.451 -8.989 1.00 40.88 118 ALA A N 1
ATOM 917 C CA . ALA A 1 118 ? 28.642 -18.143 -8.422 1.00 40.88 118 ALA A CA 1
ATOM 918 C C . ALA A 1 118 ? 28.864 -17.158 -9.585 1.00 40.88 118 ALA A C 1
ATOM 920 O O . ALA A 1 118 ? 29.989 -16.968 -10.045 1.00 40.88 118 ALA A O 1
ATOM 921 N N . ALA A 1 119 ? 27.775 -16.609 -10.119 1.00 38.53 119 ALA A N 1
ATOM 922 C CA . ALA A 1 119 ? 27.810 -15.470 -11.010 1.00 38.53 119 ALA A CA 1
ATOM 923 C C . ALA A 1 119 ? 28.055 -14.235 -10.144 1.00 38.53 119 ALA A C 1
ATOM 925 O O . ALA A 1 119 ? 27.456 -14.068 -9.080 1.00 38.53 119 ALA A O 1
ATOM 926 N N . GLU A 1 120 ? 29.020 -13.424 -10.559 1.00 37.22 120 GLU A N 1
ATOM 927 C CA . GLU A 1 120 ? 29.347 -12.179 -9.885 1.00 37.22 120 GLU A CA 1
ATOM 928 C C . GLU A 1 120 ? 28.096 -11.304 -9.776 1.00 37.22 120 GLU A C 1
ATOM 930 O O . GLU A 1 120 ? 27.454 -11.013 -10.783 1.00 37.22 120 GLU A O 1
ATOM 935 N N . VAL A 1 121 ? 27.773 -10.891 -8.548 1.00 39.09 121 VAL A N 1
ATOM 936 C CA . VAL A 1 121 ? 26.694 -9.946 -8.245 1.00 39.09 121 VAL A CA 1
ATOM 937 C C . VAL A 1 121 ? 27.097 -8.586 -8.811 1.00 39.09 121 VAL A C 1
ATOM 939 O O . VAL A 1 121 ? 27.755 -7.777 -8.153 1.00 39.09 121 VAL A O 1
ATOM 942 N N . GLY A 1 122 ? 26.784 -8.386 -10.087 1.00 37.97 122 GLY A N 1
ATOM 943 C CA . GLY A 1 122 ? 26.917 -7.123 -10.791 1.00 37.97 122 GLY A CA 1
ATOM 944 C C . GLY A 1 122 ? 25.685 -6.252 -10.562 1.00 37.97 122 GLY A C 1
ATOM 945 O O . GLY A 1 122 ? 24.564 -6.740 -10.477 1.00 37.97 122 GLY A O 1
ATOM 946 N N . SER A 1 123 ? 25.895 -4.940 -10.519 1.00 44.69 123 SER A N 1
ATOM 947 C CA . SER A 1 123 ? 24.876 -3.889 -10.377 1.00 44.69 123 SER A CA 1
ATOM 948 C C . SER A 1 123 ? 23.785 -3.861 -11.463 1.00 44.69 123 SER A C 1
ATOM 950 O O . SER A 1 123 ? 22.873 -3.047 -11.367 1.00 44.69 123 SER A O 1
ATOM 952 N N . ASP A 1 124 ? 23.877 -4.720 -12.480 1.00 43.44 124 ASP A N 1
ATOM 953 C CA . ASP A 1 124 ? 22.986 -4.751 -13.646 1.00 43.44 124 ASP A CA 1
ATOM 954 C C . ASP A 1 124 ? 21.754 -5.660 -13.443 1.00 43.44 124 ASP A C 1
ATOM 956 O O . ASP A 1 124 ? 20.815 -5.616 -14.238 1.00 43.44 124 ASP A O 1
ATOM 960 N N . GLU A 1 125 ? 21.706 -6.472 -12.377 1.00 51.59 125 GLU A N 1
ATOM 961 C CA . GLU A 1 125 ? 20.557 -7.353 -12.111 1.00 51.59 125 GLU A CA 1
ATOM 962 C C . GLU A 1 125 ? 19.293 -6.562 -11.728 1.00 51.59 125 GLU A C 1
ATOM 964 O O . GLU A 1 125 ? 18.206 -6.883 -12.206 1.00 51.59 125 GLU A O 1
ATOM 969 N N . ASP A 1 126 ? 19.411 -5.474 -10.959 1.00 51.28 126 ASP A N 1
ATOM 970 C CA . ASP A 1 126 ? 18.247 -4.712 -10.478 1.00 51.28 126 ASP A CA 1
ATOM 971 C C . ASP A 1 126 ? 17.503 -3.944 -11.588 1.00 51.28 126 ASP A C 1
ATOM 973 O O . ASP A 1 126 ? 16.275 -3.845 -11.542 1.00 51.28 126 ASP A O 1
ATOM 977 N N . GLU A 1 127 ? 18.197 -3.466 -12.630 1.00 51.69 127 GLU A N 1
ATOM 978 C CA . GLU A 1 127 ? 17.555 -2.790 -13.773 1.00 51.69 127 GLU A CA 1
ATOM 979 C C . GLU A 1 127 ? 16.768 -3.756 -14.672 1.00 51.69 127 GLU A C 1
ATOM 981 O O . GLU A 1 127 ? 15.822 -3.349 -15.350 1.00 51.69 127 GLU A O 1
ATOM 986 N N . THR A 1 128 ? 17.126 -5.043 -14.670 1.00 61.84 128 THR A N 1
ATOM 987 C CA . THR A 1 128 ? 16.479 -6.059 -15.520 1.00 61.84 128 THR A CA 1
ATOM 988 C C . THR A 1 128 ? 15.255 -6.706 -14.880 1.00 61.84 128 THR A C 1
ATOM 990 O O . THR A 1 128 ? 14.452 -7.328 -15.577 1.00 61.84 128 THR A O 1
ATOM 993 N N . ARG A 1 129 ? 15.072 -6.541 -13.566 1.00 80.69 129 ARG A N 1
ATOM 994 C CA . ARG A 1 129 ? 13.942 -7.126 -12.832 1.00 80.69 129 ARG A CA 1
ATOM 995 C C . ARG A 1 129 ? 12.633 -6.405 -13.109 1.00 80.69 129 ARG A C 1
ATOM 997 O O . ARG A 1 129 ? 11.592 -7.052 -13.174 1.00 80.69 129 ARG A O 1
ATOM 1004 N N . ALA A 1 130 ? 12.672 -5.084 -13.255 1.00 87.38 130 ALA A N 1
ATOM 1005 C CA . ALA A 1 130 ? 11.503 -4.261 -13.531 1.00 87.38 130 ALA A CA 1
ATOM 1006 C C . ALA A 1 130 ? 11.377 -4.011 -15.040 1.00 87.38 130 ALA A C 1
ATOM 1008 O O . ALA A 1 130 ? 12.188 -3.308 -15.641 1.00 87.38 130 ALA A O 1
ATOM 1009 N N . VAL A 1 131 ? 10.337 -4.560 -15.663 1.00 88.94 131 VAL A N 1
ATOM 1010 C CA . VAL A 1 131 ? 10.147 -4.501 -17.117 1.00 88.94 131 VAL A CA 1
ATOM 1011 C C . VAL A 1 131 ? 8.785 -3.929 -17.486 1.00 88.94 131 VAL A C 1
ATOM 1013 O O . VAL A 1 131 ? 7.831 -3.969 -16.714 1.00 88.94 131 VAL A O 1
ATOM 1016 N N . VAL A 1 132 ? 8.700 -3.384 -18.698 1.00 89.06 132 VAL A N 1
ATOM 1017 C CA . VAL A 1 132 ? 7.422 -3.072 -19.344 1.00 89.06 132 VAL A CA 1
ATOM 1018 C C . VAL A 1 132 ? 7.201 -4.144 -20.402 1.00 89.06 132 VAL A C 1
ATOM 1020 O O . VAL A 1 132 ? 7.991 -4.253 -21.340 1.00 89.06 132 VAL A O 1
ATOM 1023 N N . GLU A 1 133 ? 6.168 -4.964 -20.228 1.00 86.56 133 GLU A N 1
ATOM 1024 C CA . GLU A 1 133 ? 5.784 -5.999 -21.184 1.00 86.56 133 GLU A CA 1
ATOM 1025 C C . GLU A 1 133 ? 5.349 -5.379 -22.523 1.00 86.56 133 GLU A C 1
ATOM 1027 O O . GLU A 1 133 ? 5.035 -4.192 -22.623 1.00 86.56 133 GLU A O 1
ATOM 1032 N N . ALA A 1 134 ? 5.303 -6.193 -23.581 1.00 81.50 134 ALA A N 1
ATOM 1033 C CA . ALA A 1 134 ? 4.954 -5.731 -24.927 1.00 81.50 134 ALA A CA 1
ATOM 1034 C C . ALA A 1 134 ? 3.550 -5.100 -25.027 1.00 81.50 134 ALA A C 1
ATOM 1036 O O . ALA A 1 134 ? 3.288 -4.328 -25.947 1.00 81.50 134 ALA A O 1
ATOM 1037 N N . ASP A 1 135 ? 2.652 -5.417 -24.094 1.00 83.12 135 ASP A N 1
ATOM 1038 C CA . ASP A 1 135 ? 1.312 -4.834 -23.991 1.00 83.12 135 ASP A CA 1
ATOM 1039 C C . ASP A 1 135 ? 1.234 -3.616 -23.054 1.00 83.12 135 ASP A C 1
ATOM 1041 O O . ASP A 1 135 ? 0.147 -3.092 -22.809 1.00 83.12 135 ASP A O 1
ATOM 1045 N N . GLY A 1 136 ? 2.380 -3.132 -22.569 1.00 84.94 136 GLY A N 1
ATOM 1046 C CA . GLY A 1 136 ? 2.495 -1.938 -21.739 1.00 84.94 136 GLY A CA 1
ATOM 1047 C C . GLY A 1 136 ? 2.329 -2.183 -20.241 1.00 84.94 136 GLY A C 1
ATOM 1048 O O . GLY A 1 136 ? 2.421 -1.225 -19.473 1.00 84.94 136 GLY A O 1
ATOM 1049 N N . ARG A 1 137 ? 2.103 -3.427 -19.798 1.00 89.31 137 ARG A N 1
ATOM 1050 C CA . ARG A 1 137 ? 2.032 -3.743 -18.366 1.00 89.31 137 ARG A CA 1
ATOM 1051 C C . ARG A 1 137 ? 3.400 -3.633 -17.709 1.00 89.31 137 ARG A C 1
ATOM 1053 O O . ARG A 1 137 ? 4.393 -4.107 -18.253 1.00 89.31 137 ARG A O 1
ATOM 1060 N N . VAL A 1 138 ? 3.446 -3.056 -16.512 1.00 93.94 138 VAL A N 1
ATOM 1061 C CA . VAL A 1 138 ? 4.647 -3.099 -15.675 1.00 93.94 138 VAL A CA 1
ATOM 1062 C C . VAL A 1 138 ? 4.692 -4.452 -14.975 1.00 93.94 138 VAL A C 1
ATOM 1064 O O . VAL A 1 138 ? 3.717 -4.853 -14.341 1.00 93.94 138 VAL A O 1
ATOM 1067 N N . ALA A 1 139 ? 5.818 -5.147 -15.075 1.00 92.69 139 ALA A N 1
ATOM 1068 C CA . ALA A 1 139 ? 6.064 -6.411 -14.400 1.00 92.69 139 ALA A CA 1
ATOM 1069 C C . ALA A 1 139 ? 7.363 -6.341 -13.592 1.00 92.69 139 ALA A C 1
ATOM 1071 O O . ALA A 1 139 ? 8.310 -5.652 -13.973 1.00 92.69 139 ALA A O 1
ATOM 1072 N N . ILE A 1 140 ? 7.396 -7.053 -12.469 1.00 92.69 140 ILE A N 1
ATOM 1073 C CA . ILE A 1 140 ? 8.564 -7.146 -11.595 1.00 92.69 140 ILE A CA 1
ATOM 1074 C C . ILE A 1 140 ? 8.908 -8.610 -11.344 1.00 92.69 140 ILE A C 1
ATOM 1076 O O . ILE A 1 140 ? 8.073 -9.398 -10.897 1.00 92.69 140 ILE A O 1
ATOM 1080 N N . HIS A 1 141 ? 10.148 -8.969 -11.655 1.00 91.19 141 HIS A N 1
ATOM 1081 C CA . HIS A 1 141 ? 10.717 -10.273 -11.361 1.00 91.19 141 HIS A CA 1
ATOM 1082 C C . HIS A 1 141 ? 11.286 -10.280 -9.943 1.00 91.19 141 HIS A C 1
ATOM 1084 O O . HIS A 1 141 ? 12.235 -9.554 -9.628 1.00 91.19 141 HIS A O 1
ATOM 1090 N N . CYS A 1 142 ? 10.705 -11.116 -9.091 1.00 89.06 142 CYS A N 1
ATOM 1091 C CA . CYS A 1 142 ? 11.134 -11.290 -7.711 1.00 89.06 142 CYS A CA 1
ATOM 1092 C C . CYS A 1 142 ? 10.990 -12.748 -7.262 1.00 89.06 142 CYS A C 1
ATOM 1094 O O . CYS A 1 142 ? 10.281 -13.541 -7.877 1.00 89.06 142 CYS A O 1
ATOM 1096 N N . ALA A 1 143 ? 11.688 -13.113 -6.203 1.00 88.69 143 ALA A N 1
ATOM 1097 C CA . ALA A 1 143 ? 11.529 -14.336 -5.450 1.00 88.69 143 ALA A CA 1
ATOM 1098 C C . ALA A 1 143 ? 10.709 -14.067 -4.182 1.00 88.69 143 ALA A C 1
ATOM 1100 O O . ALA A 1 143 ? 10.589 -12.935 -3.710 1.00 88.69 143 ALA A O 1
ATOM 1101 N N . GLU A 1 144 ? 10.166 -15.127 -3.587 1.00 89.31 144 GLU A N 1
ATOM 1102 C CA . GLU A 1 144 ? 9.377 -15.017 -2.353 1.00 89.31 144 GLU A CA 1
ATOM 1103 C C . GLU A 1 144 ? 10.199 -14.483 -1.169 1.00 89.31 144 GLU A C 1
ATOM 1105 O O . GLU A 1 144 ? 9.643 -13.879 -0.258 1.00 89.31 144 GLU A O 1
ATOM 1110 N N . TRP A 1 145 ? 11.518 -14.680 -1.192 1.00 88.56 145 TRP A N 1
ATOM 1111 C CA . TRP A 1 145 ? 12.455 -14.226 -0.162 1.00 88.56 145 TRP A CA 1
ATOM 1112 C C . TRP A 1 145 ? 13.106 -12.875 -0.472 1.00 88.56 145 TRP A C 1
ATOM 1114 O O . TRP A 1 145 ? 14.003 -12.460 0.260 1.00 88.56 145 TRP A O 1
ATOM 1124 N N . ASP A 1 146 ? 12.692 -12.184 -1.536 1.00 90.38 146 ASP A N 1
ATOM 1125 C CA . ASP A 1 146 ? 13.118 -10.800 -1.733 1.00 90.38 146 ASP A CA 1
ATOM 1126 C C . ASP A 1 146 ? 12.476 -9.909 -0.678 1.00 90.38 146 ASP A C 1
ATOM 1128 O O . ASP A 1 146 ? 11.273 -10.020 -0.405 1.00 90.38 146 ASP A O 1
ATOM 1132 N N . ALA A 1 147 ? 13.263 -9.002 -0.096 1.00 91.12 147 ALA A N 1
ATOM 1133 C CA . ALA A 1 147 ? 12.696 -7.981 0.765 1.00 91.12 147 ALA A CA 1
ATOM 1134 C C . ALA A 1 147 ? 11.867 -7.011 -0.083 1.00 91.12 147 ALA A C 1
ATOM 1136 O O . ALA A 1 147 ? 12.209 -6.696 -1.226 1.00 91.12 147 ALA A O 1
ATOM 1137 N N . ILE A 1 148 ? 10.790 -6.471 0.484 1.00 92.81 148 ILE A N 1
ATOM 1138 C CA . ILE A 1 148 ? 9.987 -5.460 -0.213 1.00 92.81 148 ILE A CA 1
ATOM 1139 C C . ILE A 1 148 ? 10.832 -4.227 -0.569 1.00 92.81 148 ILE A C 1
ATOM 1141 O O . ILE A 1 148 ? 10.609 -3.625 -1.618 1.00 92.81 148 ILE A O 1
ATOM 1145 N N . SER A 1 149 ? 11.836 -3.869 0.236 1.00 91.62 149 SER A N 1
ATOM 1146 C CA . SER A 1 149 ? 12.792 -2.811 -0.114 1.00 91.62 149 SER A CA 1
ATOM 1147 C C . SER A 1 149 ? 13.616 -3.126 -1.372 1.00 91.62 149 SER A C 1
ATOM 1149 O O . SER A 1 149 ? 13.890 -2.218 -2.152 1.00 91.62 149 SER A O 1
ATOM 1151 N N . ASP A 1 150 ? 13.964 -4.388 -1.634 1.00 91.06 150 ASP A N 1
ATOM 1152 C CA . ASP A 1 150 ? 14.648 -4.797 -2.872 1.00 91.06 150 ASP A CA 1
ATOM 1153 C C . ASP A 1 150 ? 13.728 -4.615 -4.082 1.00 91.06 150 ASP A C 1
ATOM 1155 O O . ASP A 1 150 ? 14.110 -4.010 -5.084 1.00 91.06 150 ASP A O 1
ATOM 1159 N N . VAL A 1 151 ? 12.470 -5.045 -3.947 1.00 92.62 151 VAL A N 1
ATOM 1160 C CA . VAL A 1 151 ? 11.428 -4.860 -4.969 1.00 92.62 151 VAL A CA 1
ATOM 1161 C C . VAL A 1 151 ? 11.199 -3.371 -5.253 1.00 92.6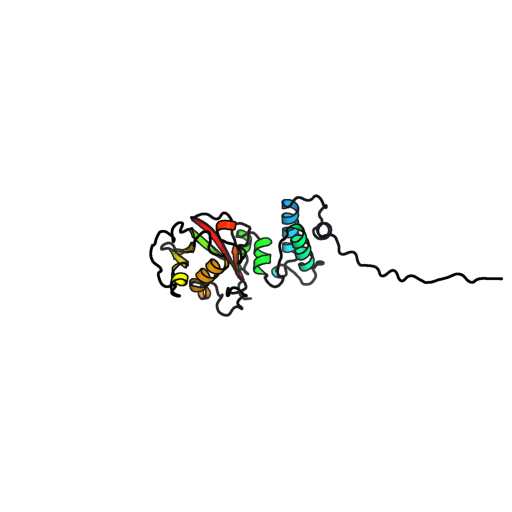2 151 VAL A C 1
ATOM 1163 O O . VAL A 1 151 ? 11.130 -2.968 -6.417 1.00 92.62 151 VAL A O 1
ATOM 1166 N N . LYS A 1 152 ? 11.122 -2.533 -4.207 1.00 94.19 152 LYS A N 1
ATOM 1167 C CA . LYS A 1 152 ? 10.987 -1.074 -4.345 1.00 94.19 152 LYS A CA 1
ATOM 1168 C C . LYS A 1 152 ? 12.179 -0.484 -5.102 1.00 94.19 152 LYS A C 1
ATOM 1170 O O . LYS A 1 152 ? 11.971 0.256 -6.061 1.00 94.19 152 LYS A O 1
ATOM 1175 N N . ARG A 1 153 ? 13.413 -0.849 -4.742 1.00 93.19 153 ARG A N 1
ATOM 1176 C CA . ARG A 1 153 ? 14.629 -0.353 -5.411 1.00 93.19 153 ARG A CA 1
ATOM 1177 C C . ARG A 1 153 ? 14.710 -0.755 -6.884 1.00 93.19 153 ARG A C 1
ATOM 1179 O O . ARG A 1 153 ? 15.040 0.096 -7.709 1.00 93.19 153 ARG A O 1
ATOM 1186 N N . ALA A 1 154 ? 14.344 -1.988 -7.232 1.00 92.31 154 ALA A N 1
ATOM 1187 C CA . ALA A 1 154 ? 14.301 -2.438 -8.625 1.00 92.31 154 ALA A CA 1
ATOM 1188 C C . ALA A 1 154 ? 13.278 -1.641 -9.462 1.00 92.31 154 ALA A C 1
ATOM 1190 O O . ALA A 1 154 ? 13.569 -1.209 -10.579 1.00 92.31 154 ALA A O 1
ATOM 1191 N N . LEU A 1 155 ? 12.091 -1.368 -8.907 1.00 94.00 155 LEU A N 1
ATOM 1192 C CA . LEU A 1 155 ? 11.100 -0.505 -9.561 1.00 94.00 155 LEU A CA 1
ATOM 1193 C C . LEU A 1 155 ? 11.608 0.935 -9.715 1.00 94.00 155 LEU A C 1
ATOM 1195 O O . LEU A 1 155 ? 11.437 1.537 -10.773 1.00 94.00 155 LEU A O 1
ATOM 1199 N N . GLU A 1 156 ? 12.270 1.489 -8.699 1.00 93.94 156 GLU A N 1
ATOM 1200 C CA . GLU A 1 156 ? 12.844 2.838 -8.760 1.00 93.94 156 GLU A CA 1
ATOM 1201 C C . GLU A 1 156 ? 13.941 2.970 -9.813 1.00 93.94 156 GLU A C 1
ATOM 1203 O O . GLU A 1 156 ? 13.983 3.984 -10.515 1.00 93.94 156 GLU A O 1
ATOM 1208 N N . ALA A 1 157 ? 14.803 1.962 -9.951 1.00 91.19 157 ALA A N 1
ATOM 1209 C CA . ALA A 1 157 ? 15.850 1.952 -10.967 1.00 91.19 157 ALA A CA 1
ATOM 1210 C C . ALA A 1 157 ? 15.256 2.157 -12.371 1.00 91.19 157 ALA A C 1
ATOM 1212 O O . ALA A 1 157 ? 15.789 2.922 -13.173 1.00 91.19 157 ALA A O 1
ATOM 1213 N N . ARG A 1 158 ? 14.083 1.565 -12.632 1.00 91.56 158 ARG A N 1
ATOM 1214 C CA . ARG A 1 158 ? 13.418 1.637 -13.936 1.00 91.56 158 ARG A CA 1
ATOM 1215 C C . ARG A 1 158 ? 12.453 2.809 -14.108 1.00 91.56 158 ARG A C 1
ATOM 1217 O O . ARG A 1 158 ? 12.312 3.316 -15.227 1.00 91.56 158 ARG A O 1
ATOM 1224 N N . PHE A 1 159 ? 11.739 3.190 -13.052 1.00 93.94 159 PHE A N 1
ATOM 1225 C CA . PHE A 1 159 ? 10.572 4.072 -13.137 1.00 93.94 159 PHE A CA 1
ATOM 1226 C C . PHE A 1 159 ? 10.712 5.378 -12.355 1.00 93.94 159 PHE A C 1
ATOM 1228 O O . PHE A 1 159 ? 9.796 6.192 -12.401 1.00 93.94 159 PHE A O 1
ATOM 1235 N N . SER A 1 160 ? 11.838 5.637 -11.685 1.00 92.25 160 SER A N 1
ATOM 1236 C CA . SER A 1 160 ? 12.003 6.844 -10.856 1.00 92.25 160 SER A CA 1
ATOM 1237 C C . SER A 1 160 ? 11.742 8.163 -11.588 1.00 92.25 160 SER A C 1
ATOM 1239 O O . SER A 1 160 ? 11.153 9.067 -11.000 1.00 92.25 160 SER A O 1
ATOM 1241 N N . GLU A 1 161 ? 12.121 8.285 -12.860 1.00 92.19 161 GLU A N 1
ATOM 1242 C CA . GLU A 1 161 ? 11.787 9.464 -13.669 1.00 92.19 161 GLU A CA 1
ATOM 1243 C C . GLU A 1 161 ? 10.303 9.481 -14.064 1.00 92.19 161 GLU A C 1
ATOM 1245 O O . GLU A 1 161 ? 9.623 10.487 -13.875 1.00 92.19 161 GLU A O 1
ATOM 1250 N N . ALA A 1 162 ? 9.779 8.351 -14.551 1.00 92.75 162 ALA A N 1
ATOM 1251 C CA . ALA A 1 162 ? 8.394 8.228 -15.010 1.00 92.75 162 ALA A CA 1
ATOM 1252 C C . ALA A 1 162 ? 7.361 8.429 -13.887 1.00 92.75 162 ALA A C 1
ATOM 1254 O O . ALA A 1 162 ? 6.255 8.895 -14.147 1.00 92.75 162 ALA A O 1
ATOM 1255 N N . TRP A 1 163 ? 7.721 8.077 -12.654 1.00 93.94 163 TRP A N 1
ATOM 1256 C CA . TRP A 1 163 ? 6.895 8.214 -11.452 1.00 93.94 163 TRP A CA 1
ATOM 1257 C C . TRP A 1 163 ? 7.239 9.473 -10.639 1.00 93.94 163 TRP A C 1
ATOM 1259 O O . TRP A 1 163 ? 6.815 9.605 -9.495 1.00 93.94 163 TRP A O 1
ATOM 1269 N N . ASP A 1 164 ? 8.029 10.402 -11.194 1.00 93.38 164 ASP A N 1
ATOM 1270 C CA . ASP A 1 164 ? 8.420 11.660 -10.535 1.00 93.38 164 ASP A CA 1
ATOM 1271 C C . ASP A 1 164 ? 9.030 11.459 -9.125 1.00 93.38 164 ASP A C 1
ATOM 1273 O O . ASP A 1 164 ? 8.818 12.233 -8.182 1.00 93.38 164 ASP A O 1
ATOM 1277 N N . LEU A 1 165 ? 9.803 10.384 -8.954 1.00 92.81 165 LEU A N 1
ATOM 1278 C CA . LEU A 1 165 ? 10.514 10.054 -7.715 1.00 92.81 165 LEU A CA 1
ATOM 1279 C C . LEU A 1 165 ? 11.886 10.727 -7.635 1.00 92.81 165 LEU A C 1
ATOM 1281 O O . LEU A 1 165 ? 12.382 11.003 -6.541 1.00 92.81 165 LEU A O 1
ATOM 1285 N N . THR A 1 166 ? 12.499 11.032 -8.779 1.00 93.00 166 THR A N 1
ATOM 1286 C CA . THR A 1 166 ? 13.851 11.597 -8.839 1.00 93.00 166 THR A CA 1
ATOM 1287 C C . THR A 1 166 ? 13.978 12.868 -7.998 1.00 93.00 166 THR A C 1
ATOM 1289 O O . THR A 1 166 ? 13.212 13.823 -8.142 1.00 93.00 166 THR A O 1
ATOM 1292 N N . GLY A 1 167 ? 14.968 12.888 -7.102 1.00 90.38 167 GLY A N 1
ATOM 1293 C CA . GLY A 1 167 ? 15.246 14.018 -6.210 1.00 90.38 167 GLY A CA 1
ATOM 1294 C C . GLY A 1 167 ? 14.421 14.047 -4.919 1.00 90.38 167 GLY A C 1
ATOM 1295 O O . GLY A 1 167 ? 14.579 14.979 -4.131 1.00 90.38 167 GLY A O 1
ATOM 1296 N N . ARG A 1 168 ? 13.552 13.057 -4.668 1.00 91.56 168 ARG A N 1
ATOM 1297 C CA . ARG A 1 168 ? 12.915 12.887 -3.352 1.00 91.56 168 ARG A CA 1
ATOM 1298 C C . ARG A 1 168 ? 13.947 12.434 -2.302 1.00 91.56 168 ARG A C 1
ATOM 1300 O O . ARG A 1 168 ? 14.954 11.819 -2.667 1.00 91.56 168 ARG A O 1
ATOM 1307 N N . PRO A 1 169 ? 13.724 12.720 -1.004 1.00 90.62 169 PRO A N 1
ATOM 1308 C CA . PRO A 1 169 ? 14.513 12.124 0.071 1.00 90.62 169 PRO A CA 1
ATOM 1309 C C . PRO A 1 169 ? 14.478 10.598 -0.020 1.00 90.62 169 PRO A C 1
ATOM 1311 O O . PRO A 1 169 ? 13.480 10.039 -0.473 1.00 90.62 169 PRO A O 1
ATOM 1314 N N . ARG A 1 170 ? 15.546 9.939 0.427 1.00 90.31 170 ARG A N 1
ATOM 1315 C CA . ARG A 1 170 ? 15.590 8.481 0.547 1.00 90.31 170 ARG A CA 1
ATOM 1316 C C . ARG A 1 170 ? 15.511 8.061 2.010 1.00 90.31 170 ARG A C 1
ATOM 1318 O O . ARG A 1 170 ? 15.994 8.788 2.881 1.00 90.31 170 ARG A O 1
ATOM 1325 N N . ASP A 1 171 ? 14.897 6.915 2.262 1.00 85.62 171 ASP A N 1
ATOM 1326 C CA . ASP A 1 171 ? 14.856 6.289 3.580 1.00 85.62 171 ASP A CA 1
ATOM 1327 C C . ASP A 1 171 ? 16.171 5.549 3.910 1.00 85.62 171 ASP A C 1
ATOM 1329 O O . ASP A 1 171 ? 17.177 5.656 3.201 1.00 85.62 171 ASP A O 1
ATOM 1333 N N . ARG A 1 172 ? 16.177 4.805 5.024 1.00 84.81 172 ARG A N 1
ATOM 1334 C CA . ARG A 1 172 ? 17.343 4.030 5.483 1.00 84.81 172 ARG A CA 1
ATOM 1335 C C . ARG A 1 172 ? 17.688 2.839 4.589 1.00 84.81 172 ARG A C 1
ATOM 1337 O O . ARG A 1 172 ? 18.836 2.404 4.602 1.00 84.81 172 ARG A O 1
ATOM 1344 N N . ASP A 1 173 ? 16.705 2.321 3.863 1.00 83.69 173 ASP A N 1
ATOM 1345 C CA . ASP A 1 173 ? 16.841 1.186 2.951 1.00 83.69 173 ASP A CA 1
ATOM 1346 C C . ASP A 1 173 ? 17.197 1.667 1.535 1.00 83.69 173 ASP A C 1
ATOM 1348 O O . ASP A 1 173 ? 17.396 0.871 0.619 1.00 83.69 173 ASP A O 1
ATOM 1352 N N . GLY A 1 174 ? 17.329 2.986 1.363 1.00 87.19 174 GLY A N 1
ATOM 1353 C CA . GLY A 1 174 ? 17.707 3.623 0.119 1.00 87.19 174 GLY A CA 1
ATOM 1354 C C . GLY A 1 174 ? 16.552 3.768 -0.862 1.00 87.19 174 GLY A C 1
ATOM 1355 O O . GLY A 1 174 ? 16.835 4.098 -2.005 1.00 87.19 174 GLY A O 1
ATOM 1356 N N . CYS A 1 175 ? 15.292 3.572 -0.464 1.00 90.38 175 CYS A N 1
ATOM 1357 C CA . CYS A 1 175 ? 14.125 3.815 -1.319 1.00 90.38 175 CYS A CA 1
ATOM 1358 C C . CYS A 1 175 ? 13.734 5.298 -1.285 1.00 90.38 175 CYS A C 1
ATOM 1360 O O . CYS A 1 175 ? 13.903 5.969 -0.266 1.00 90.38 175 CYS A O 1
ATOM 1362 N N . PHE A 1 176 ? 13.219 5.839 -2.387 1.00 92.12 176 PHE A N 1
ATOM 1363 C CA . PHE A 1 176 ? 12.628 7.175 -2.417 1.00 92.12 176 PHE A CA 1
ATOM 1364 C C . PHE A 1 176 ? 11.386 7.245 -1.518 1.00 92.12 176 PHE A C 1
ATOM 1366 O O . PHE A 1 176 ? 10.535 6.363 -1.531 1.00 92.12 176 PHE A O 1
ATOM 1373 N N . ALA A 1 177 ? 11.247 8.339 -0.774 1.00 89.00 177 ALA A N 1
ATOM 1374 C CA . ALA A 1 177 ? 10.075 8.604 0.050 1.00 89.00 177 ALA A CA 1
ATOM 1375 C C . ALA A 1 177 ? 8.849 9.013 -0.790 1.00 89.00 177 ALA A C 1
ATOM 1377 O O . ALA A 1 177 ? 8.962 9.493 -1.924 1.00 89.00 177 ALA A O 1
ATOM 1378 N N . GLY A 1 178 ? 7.661 8.915 -0.189 1.00 87.75 178 GLY A N 1
ATOM 1379 C CA . GLY A 1 178 ? 6.417 9.406 -0.787 1.00 87.75 178 GLY A CA 1
ATOM 1380 C C . GLY A 1 178 ? 5.810 8.470 -1.831 1.00 87.75 178 GLY A C 1
ATOM 1381 O O . GLY A 1 178 ? 5.091 8.946 -2.716 1.00 87.75 178 GLY A O 1
ATOM 1382 N N . TRP A 1 179 ? 6.097 7.171 -1.736 1.00 92.62 179 TRP A N 1
ATOM 1383 C CA . TRP A 1 179 ? 5.382 6.129 -2.461 1.00 92.62 179 TRP A CA 1
ATOM 1384 C C . TRP A 1 179 ? 5.442 4.783 -1.725 1.00 92.62 179 TRP A C 1
ATOM 1386 O O . TRP A 1 179 ? 6.429 4.481 -1.053 1.00 92.62 179 TRP A O 1
ATOM 1396 N N . GLU A 1 180 ? 4.401 3.967 -1.882 1.00 92.44 180 GLU A N 1
ATOM 1397 C CA . GLU A 1 180 ? 4.306 2.641 -1.263 1.00 92.44 180 GLU A CA 1
ATOM 1398 C C . GLU A 1 180 ? 3.783 1.579 -2.227 1.00 92.44 180 GLU A C 1
ATOM 1400 O O . GLU A 1 180 ? 2.991 1.869 -3.126 1.00 92.44 180 GLU A O 1
ATOM 1405 N N . LEU A 1 181 ? 4.210 0.331 -2.010 1.00 93.44 181 LEU A N 1
ATOM 1406 C CA . LEU A 1 181 ? 3.624 -0.837 -2.661 1.00 93.44 181 LEU A CA 1
ATOM 1407 C C . LEU A 1 181 ? 2.453 -1.353 -1.831 1.00 93.44 181 LEU A C 1
ATOM 1409 O O . LEU A 1 181 ? 2.556 -1.481 -0.614 1.00 93.44 181 LEU A O 1
ATOM 1413 N N . VAL A 1 182 ? 1.345 -1.677 -2.488 1.00 93.31 182 VAL A N 1
ATOM 1414 C CA . VAL A 1 182 ? 0.105 -2.092 -1.827 1.00 93.31 182 VAL A CA 1
ATOM 1415 C C . VAL A 1 182 ? -0.466 -3.324 -2.514 1.00 93.31 182 VAL A C 1
ATOM 1417 O O . VAL A 1 182 ? -0.637 -3.333 -3.729 1.00 93.31 182 VAL A O 1
ATOM 1420 N N . SER A 1 183 ? -0.813 -4.352 -1.743 1.00 90.44 183 SER A N 1
ATOM 1421 C CA . SER A 1 183 ? -1.602 -5.490 -2.221 1.00 90.44 183 SER A CA 1
ATOM 1422 C C . SER A 1 183 ? -3.002 -5.434 -1.617 1.00 90.44 183 SER A C 1
ATOM 1424 O O . SER A 1 183 ? -3.172 -5.527 -0.398 1.00 90.44 183 SER A O 1
ATOM 1426 N N . GLY A 1 184 ? -4.019 -5.232 -2.458 1.00 84.31 184 GLY A N 1
ATOM 1427 C CA . GLY A 1 184 ? -5.396 -5.028 -2.008 1.00 84.31 184 GLY A CA 1
ATOM 1428 C C . GLY A 1 184 ? -5.528 -3.811 -1.085 1.00 84.31 184 GLY A C 1
ATOM 1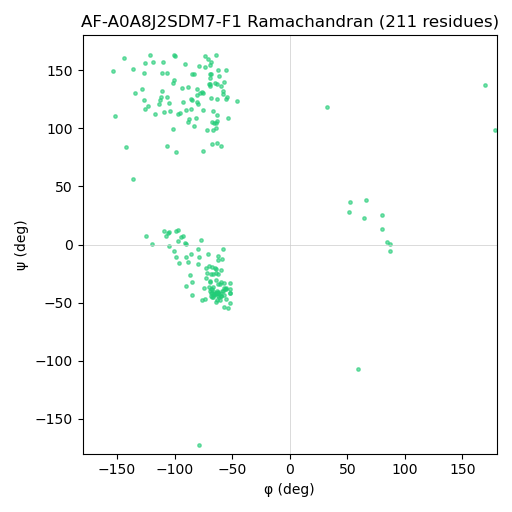429 O O . GLY A 1 184 ? -5.462 -2.674 -1.537 1.00 84.31 184 GLY A O 1
ATOM 1430 N N . GLU A 1 185 ? -5.727 -4.055 0.213 1.00 77.44 185 GLU A N 1
ATOM 1431 C CA . GLU A 1 185 ? -5.819 -3.014 1.251 1.00 77.44 185 GLU A CA 1
ATOM 1432 C C . GLU A 1 185 ? -4.604 -2.988 2.199 1.00 77.44 185 GLU A C 1
ATOM 1434 O O . GLU A 1 185 ? -4.679 -2.395 3.279 1.00 77.44 185 GLU A O 1
ATOM 1439 N N . THR A 1 186 ? -3.533 -3.704 1.854 1.00 83.94 186 THR A N 1
ATOM 1440 C CA . THR A 1 186 ? -2.380 -3.925 2.728 1.00 83.94 186 THR A CA 1
ATOM 1441 C C . THR A 1 186 ? -1.131 -3.310 2.100 1.00 83.94 186 THR A C 1
ATOM 1443 O O . THR A 1 186 ? -0.667 -3.818 1.076 1.00 83.94 186 THR A O 1
ATOM 1446 N N . PRO A 1 187 ? -0.557 -2.243 2.682 1.00 88.69 187 PRO A N 1
ATOM 1447 C CA . PRO A 1 187 ? 0.764 -1.781 2.294 1.00 88.69 187 PRO A CA 1
ATOM 1448 C C . PRO A 1 187 ? 1.810 -2.837 2.632 1.00 88.69 187 PRO A C 1
ATOM 1450 O O . PRO A 1 187 ? 1.769 -3.468 3.692 1.00 88.69 187 PRO A O 1
ATOM 1453 N N . LEU A 1 188 ? 2.747 -3.010 1.713 1.00 89.88 188 LEU A N 1
ATOM 1454 C CA . LEU A 1 188 ? 3.854 -3.936 1.836 1.00 89.88 188 LEU A CA 1
ATOM 1455 C C . LEU A 1 188 ? 4.991 -3.214 2.561 1.00 89.88 188 LEU A C 1
ATOM 1457 O O . LEU A 1 188 ? 5.620 -2.308 2.024 1.00 89.88 188 LEU A O 1
ATOM 1461 N N . GLY A 1 189 ? 5.229 -3.593 3.812 1.00 85.19 189 GLY A N 1
ATOM 1462 C CA . GLY A 1 189 ? 6.282 -3.015 4.636 1.00 85.19 189 GLY A CA 1
ATOM 1463 C C . GLY A 1 189 ? 7.684 -3.403 4.139 1.00 85.19 189 GLY A C 1
ATOM 1464 O O . GLY A 1 189 ? 7.909 -4.579 3.843 1.00 85.19 189 GLY A O 1
ATOM 1465 N N . PRO A 1 190 ? 8.652 -2.465 4.123 1.00 83.62 190 PRO A N 1
ATOM 1466 C CA . PRO A 1 190 ? 9.963 -2.638 3.482 1.00 83.62 190 PRO A CA 1
ATOM 1467 C C . PRO A 1 190 ? 10.846 -3.736 4.096 1.00 83.62 190 PRO A C 1
ATOM 1469 O O . PRO A 1 190 ? 11.741 -4.239 3.427 1.00 83.62 190 PRO A O 1
ATOM 1472 N N . HIS A 1 191 ? 10.597 -4.127 5.351 1.00 84.12 191 HIS A N 1
ATOM 1473 C CA . HIS A 1 191 ? 11.397 -5.121 6.089 1.00 84.12 191 HIS A CA 1
ATOM 1474 C C . HIS A 1 191 ? 10.829 -6.540 6.070 1.00 84.12 191 HIS A C 1
ATOM 1476 O O . HIS A 1 191 ? 11.363 -7.416 6.748 1.00 84.12 191 HIS A O 1
ATOM 1482 N N . PHE A 1 192 ? 9.734 -6.747 5.349 1.00 89.19 192 PHE A N 1
ATOM 1483 C CA . PHE A 1 192 ? 9.132 -8.059 5.159 1.00 89.19 192 PHE A CA 1
ATOM 1484 C C . PHE A 1 192 ? 9.519 -8.614 3.793 1.00 89.19 192 PHE A C 1
ATOM 1486 O O . PHE A 1 192 ? 9.956 -7.867 2.913 1.00 89.19 192 PHE A O 1
ATOM 1493 N N . PHE A 1 193 ? 9.343 -9.917 3.620 1.00 91.56 193 PHE A N 1
ATOM 1494 C CA . PHE A 1 193 ? 9.573 -10.589 2.350 1.00 91.56 193 PHE A CA 1
ATOM 1495 C C . PHE A 1 193 ? 8.295 -10.642 1.511 1.00 91.56 193 PHE A C 1
ATOM 1497 O O . PHE A 1 193 ? 7.186 -10.617 2.046 1.00 91.56 193 PHE A O 1
ATOM 1504 N N . VAL A 1 194 ? 8.430 -10.752 0.187 1.00 90.19 194 VAL A N 1
ATOM 1505 C CA . VAL A 1 194 ? 7.289 -10.914 -0.738 1.00 90.19 194 VAL A CA 1
ATOM 1506 C C . VAL A 1 194 ? 6.371 -12.070 -0.304 1.00 90.19 194 VAL A C 1
ATOM 1508 O O . VAL A 1 194 ? 5.146 -11.928 -0.298 1.00 90.19 194 VAL A O 1
ATOM 1511 N N . GLY A 1 195 ? 6.958 -13.191 0.121 1.00 87.31 195 GLY A N 1
ATOM 1512 C CA . GLY A 1 195 ? 6.247 -14.390 0.564 1.00 87.31 195 GLY A CA 1
ATOM 1513 C C . GLY A 1 195 ? 5.447 -14.215 1.859 1.00 87.31 195 GLY A C 1
ATOM 1514 O O . GLY A 1 195 ? 4.433 -14.893 2.031 1.00 87.31 195 GLY A O 1
ATOM 1515 N N . ASP A 1 196 ? 5.815 -13.268 2.731 1.00 88.88 196 ASP A N 1
ATOM 1516 C CA . ASP A 1 196 ? 5.112 -13.022 4.005 1.00 88.88 196 ASP A CA 1
ATOM 1517 C C . ASP A 1 196 ? 3.667 -12.545 3.786 1.00 88.88 196 ASP A C 1
ATOM 1519 O O . ASP A 1 196 ? 2.794 -12.737 4.633 1.00 88.88 196 ASP A O 1
ATOM 1523 N N . TYR A 1 197 ? 3.398 -11.954 2.621 1.00 88.88 197 TYR A N 1
ATOM 1524 C CA . TYR A 1 197 ? 2.082 -11.450 2.234 1.00 88.88 197 TYR A CA 1
ATOM 1525 C C . TYR A 1 197 ? 1.228 -12.490 1.495 1.00 88.88 197 TYR A C 1
ATOM 1527 O O . TYR A 1 197 ? 0.106 -12.182 1.093 1.00 88.88 197 TYR A O 1
ATOM 1535 N N . GLY A 1 198 ? 1.735 -13.715 1.301 1.00 89.25 198 GLY A N 1
ATOM 1536 C CA . GLY A 1 198 ? 1.034 -14.778 0.575 1.00 89.25 198 GLY A CA 1
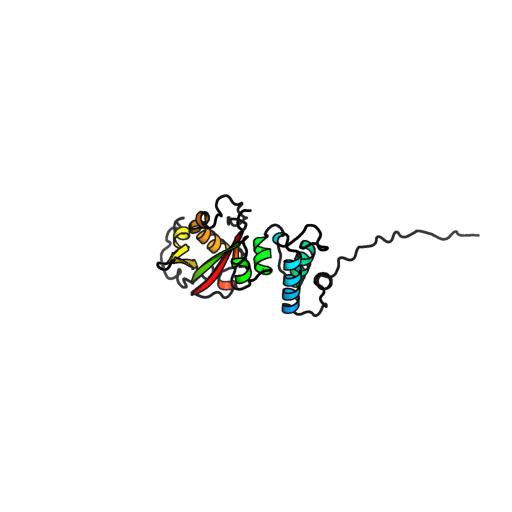ATOM 1537 C C . GLY A 1 198 ? 0.801 -14.468 -0.908 1.00 89.25 198 GLY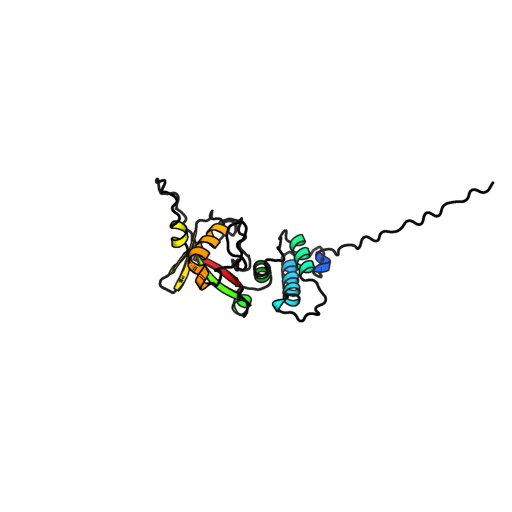 A C 1
ATOM 1538 O O . GLY A 1 198 ? -0.134 -15.014 -1.501 1.00 89.25 198 GLY A O 1
ATOM 1539 N N . LEU A 1 199 ? 1.620 -13.578 -1.477 1.00 89.62 199 LEU A N 1
ATOM 1540 C CA . LEU A 1 199 ? 1.557 -13.156 -2.874 1.00 89.62 199 LEU A CA 1
ATOM 1541 C C . LEU A 1 199 ? 1.977 -14.301 -3.794 1.00 89.62 199 LEU A C 1
ATOM 1543 O O . LEU A 1 199 ? 2.875 -15.078 -3.478 1.00 89.62 199 LEU A O 1
ATOM 1547 N N . LYS A 1 200 ? 1.322 -14.400 -4.947 1.00 86.19 200 LYS A N 1
ATOM 1548 C CA . LYS A 1 200 ? 1.525 -15.455 -5.939 1.00 86.19 200 LYS A CA 1
ATOM 1549 C C . LYS A 1 200 ? 1.936 -14.873 -7.282 1.00 86.19 200 LYS A C 1
ATOM 1551 O O . LYS A 1 200 ? 1.743 -13.698 -7.585 1.00 86.19 200 LYS A O 1
ATOM 1556 N N . ARG A 1 201 ? 2.480 -15.739 -8.137 1.00 86.00 201 ARG A N 1
ATOM 1557 C CA . ARG A 1 201 ? 2.790 -15.382 -9.521 1.00 86.00 201 ARG A CA 1
ATOM 1558 C C . ARG A 1 201 ? 1.524 -14.915 -10.241 1.00 86.00 201 ARG A C 1
ATOM 1560 O O . ARG A 1 201 ? 0.530 -15.637 -10.267 1.00 86.00 201 ARG A O 1
ATOM 1567 N N . GLY A 1 202 ? 1.612 -13.760 -10.889 1.00 85.69 202 GLY A N 1
ATOM 1568 C CA . GLY A 1 202 ? 0.507 -13.133 -11.608 1.00 85.69 202 GLY A CA 1
ATOM 1569 C C . GLY A 1 202 ? -0.372 -12.233 -10.741 1.00 85.69 202 GLY A C 1
ATOM 1570 O O . GLY A 1 202 ? -1.234 -11.556 -11.301 1.00 85.69 202 GLY A O 1
ATOM 1571 N N . ASP A 1 203 ? -0.147 -12.185 -9.423 1.00 92.56 203 ASP A N 1
ATOM 1572 C CA . ASP A 1 203 ? -0.808 -11.201 -8.571 1.00 92.56 203 ASP A CA 1
ATOM 1573 C C . ASP A 1 203 ? -0.397 -9.785 -8.984 1.00 92.56 203 ASP A C 1
ATOM 1575 O O . ASP A 1 203 ? 0.704 -9.542 -9.492 1.00 92.56 203 ASP A O 1
ATOM 1579 N N . ILE A 1 204 ? -1.312 -8.846 -8.765 1.00 93.75 204 ILE A N 1
ATOM 1580 C CA . ILE A 1 204 ? -1.104 -7.430 -9.045 1.00 93.75 204 ILE A CA 1
ATOM 1581 C C . ILE A 1 204 ? -0.917 -6.722 -7.712 1.00 93.75 204 ILE A C 1
ATOM 1583 O O . ILE A 1 204 ? -1.760 -6.827 -6.820 1.00 93.75 204 ILE A O 1
ATOM 1587 N N . VAL A 1 205 ? 0.178 -5.982 -7.605 1.00 95.25 205 VAL A N 1
ATOM 1588 C CA . VAL A 1 205 ? 0.389 -5.000 -6.544 1.00 95.25 205 VAL A CA 1
ATOM 1589 C C . VAL A 1 205 ? 0.340 -3.605 -7.149 1.00 95.25 205 VAL A C 1
ATOM 1591 O O . VAL A 1 205 ? 0.545 -3.416 -8.346 1.00 95.25 205 VAL A O 1
ATOM 1594 N N . HIS A 1 206 ? 0.042 -2.615 -6.324 1.00 96.19 206 HIS A N 1
ATOM 1595 C CA . HIS A 1 206 ? -0.136 -1.241 -6.756 1.00 96.19 206 HIS A CA 1
ATOM 1596 C C . HIS A 1 206 ? 0.974 -0.376 -6.174 1.00 96.19 206 HIS A C 1
ATOM 1598 O O . HIS A 1 206 ? 1.113 -0.290 -4.954 1.00 96.19 206 HIS A O 1
ATOM 1604 N N . ALA A 1 207 ? 1.749 0.278 -7.034 1.00 95.50 207 ALA A N 1
ATOM 1605 C CA . ALA A 1 207 ? 2.633 1.356 -6.618 1.00 95.50 207 ALA A CA 1
ATOM 1606 C C . ALA A 1 207 ? 1.802 2.636 -6.505 1.00 95.50 207 ALA A C 1
ATOM 1608 O O . ALA A 1 207 ? 1.344 3.178 -7.511 1.00 95.50 207 ALA A O 1
ATOM 1609 N N . VAL A 1 208 ? 1.572 3.088 -5.274 1.00 94.44 208 VAL A N 1
ATOM 1610 C CA . VAL A 1 208 ? 0.857 4.329 -4.972 1.00 94.44 208 VAL A CA 1
ATOM 1611 C C . VAL A 1 208 ? 1.888 5.418 -4.737 1.00 94.44 208 VAL A C 1
ATOM 1613 O O . VAL A 1 208 ? 2.621 5.385 -3.753 1.00 94.44 208 VAL A O 1
ATOM 1616 N N . VAL A 1 209 ? 1.936 6.393 -5.634 1.00 93.56 209 VAL A N 1
ATOM 1617 C CA . VAL A 1 209 ? 2.896 7.493 -5.625 1.00 93.56 209 VAL A CA 1
ATOM 1618 C C . VAL A 1 209 ? 2.163 8.790 -5.325 1.00 93.56 209 VAL A C 1
ATOM 1620 O O . VAL A 1 209 ? 1.199 9.146 -5.997 1.00 93.56 209 VAL A O 1
ATOM 1623 N N . ARG A 1 210 ? 2.625 9.544 -4.327 1.00 90.56 210 ARG A N 1
ATOM 1624 C CA . ARG A 1 210 ? 2.091 10.887 -4.082 1.00 90.56 210 ARG A CA 1
ATOM 1625 C C . ARG A 1 210 ? 2.632 11.861 -5.123 1.00 90.56 210 ARG A C 1
ATOM 1627 O O . ARG A 1 210 ? 3.850 11.930 -5.315 1.00 90.56 210 ARG A O 1
ATOM 1634 N N . ARG A 1 211 ? 1.752 12.641 -5.750 1.00 88.62 211 ARG A N 1
ATOM 1635 C CA . ARG A 1 211 ? 2.124 13.728 -6.665 1.00 88.62 211 ARG A CA 1
ATOM 1636 C C . ARG A 1 211 ? 2.779 14.872 -5.898 1.00 88.62 211 ARG A C 1
ATOM 1638 O O . ARG A 1 211 ? 2.433 15.143 -4.746 1.00 88.62 211 ARG A O 1
ATOM 1645 N N . ARG A 1 212 ? 3.729 15.557 -6.537 1.00 82.12 212 ARG A N 1
ATOM 1646 C CA . ARG A 1 212 ? 4.253 16.826 -6.021 1.00 82.12 212 ARG A CA 1
ATOM 1647 C C . ARG A 1 212 ? 3.151 17.885 -6.114 1.00 82.12 212 ARG A C 1
ATOM 1649 O O . ARG A 1 212 ? 2.553 18.050 -7.174 1.00 82.12 212 ARG A O 1
ATOM 1656 N N . GLY A 1 213 ? 2.863 18.533 -4.986 1.00 63.44 213 GLY A N 1
ATOM 1657 C CA . GLY A 1 213 ? 1.986 19.706 -4.914 1.00 63.44 213 GLY A CA 1
ATOM 1658 C C . GLY A 1 213 ? 2.723 20.995 -5.235 1.00 63.44 213 GLY A C 1
ATOM 1659 O O . GLY A 1 213 ? 3.969 21.007 -5.094 1.00 63.44 213 GLY A O 1
#

Secondary structure (DSSP, 8-state):
--PPP---------------HHHHTT--TT--HHHHHHHHHHHHHHH-GGG--TT-SS-HHHHHHHHHHHHT----TT-HHHHHHHHS-HHHHHT-TTEEEEEEEEEE-S-TTS--------TTHHHHHEEE-TTS-EEEEE-TTSBHHHHHHHHHHHHTTTTT-TT--B-TTSPBSSEEEEETTEE--TTSBGGGGT--TT-EEEEEEEPP-

Radius of gyration: 23.73 Å; Cα contacts (8 Å, |Δi|>4): 288; chains: 1; bounding box: 46×49×102 Å

Solvent-accessible surface area (backbone atoms only — not comparable to full-atom values): 12852 Å² total; per-residue (Å²): 142,84,85,86,79,84,84,82,81,77,79,80,77,78,72,79,74,76,73,52,42,39,61,67,58,72,46,59,94,80,60,49,71,68,55,52,53,53,41,44,26,55,52,43,57,67,46,30,75,92,72,49,69,98,76,67,93,67,59,51,66,58,51,50,54,22,50,20,75,75,64,84,43,84,79,61,89,86,44,62,44,69,52,44,49,64,49,43,54,62,70,56,40,57,72,35,94,53,34,48,66,43,68,34,33,34,43,59,49,90,67,87,82,80,60,96,59,94,68,80,90,55,90,65,58,46,52,67,28,30,42,69,47,99,88,68,49,36,33,37,56,42,41,51,79,36,37,36,42,56,56,49,42,19,43,41,68,63,36,22,72,85,66,72,40,68,90,49,61,59,52,96,84,67,38,56,57,57,49,43,45,29,47,83,72,40,70,60,55,53,90,39,36,44,42,80,72,71,65,53,69,69,40,65,32,32,43,39,32,57,56,88,128

Mean predicted aligned error: 12.08 Å

Nearest PDB structures (foldseek):
  2ctw-assembly1_A  TM=6.296E-01  e=6.290E-03  Mus musculus
  7aoi-assembly1_BK  TM=8.460E-01  e=6.627E-02  Trypanosoma brucei
  2dmx-assembly1_A  TM=7.473E-01  e=6.229E-02  Homo sapiens
  2ctp-assembly1_A  TM=6.422E-01  e=1.408E-02  Homo sapiens
  1wjz-assembly1_A  TM=5.831E-01  e=4.037E-02  Mus musculus

Sequence (213 aa):
MRRAATHVRRVIRTYATKRSPYAVLGLDRGASEREIKNKFRALAKALHPDTRSPDAAGDLGEVLEAYASLTDRHFDASDLVAASVEIFSIEELRSDERHDVHDVHLVLALDLLDGDGAAEVGSDEDETRAVVEADGRVAIHCAEWDAISDVKRALEARFSEAWDLTGRPRDRDGCFAGWELVSGETPLGPHFFVGDYGLKRGDIVHAVVRRRG